Protein AF-A0A2V7DCJ0-F1 (afdb_monomer)

Mean predicted aligned error: 7.78 Å

Sequence (200 aa):
MQRAQAARAHGDPLGEFRVGPGPPPLELRARLRAYLNAAISEAPLQRFLEQNPLVLVRYLAGGHTRWVIPGLRLGSRFAPDFVIGEQHASRSRWTLVELESPSVRLFTRSGDATRALLHATSRIRGWRDWLHDHSRYAREHLNLAHVGGDAQGVILIGARGSAPRTQRQRQLETEHKVAIHTYDWLVDGAPETQTRPRGR

Secondary structure (DSSP, 8-state):
---SSS--SSS-TTGGGB--SSPPPHHHHHHHHHHHHTT--HHHHHHHHHH-GGGGGGGS---SEEEEEET--BTTTB--SEEEEEEETTEEEEEEEEE--TTS-SB-TTSPBPHHHHHHHHHHHHHHHHHHHTHHHHHHHS--TT--TT-EEEEE---BTBPS--HHHHHHHHHHTEEEE-HHHHHS-PPS--------

Radius of gyration: 17.04 Å; Cα contacts (8 Å, |Δi|>4): 307; chains: 1; bounding box: 45×38×52 Å

Solvent-accessible surface area (backbone atoms only — not comparable to full-atom values): 11808 Å² total; per-residue (Å²): 145,87,82,90,81,81,81,92,69,87,94,55,97,58,56,91,31,52,47,80,91,71,79,56,54,70,69,57,31,48,52,51,48,54,48,57,74,66,62,48,57,42,72,67,50,49,53,50,40,71,77,42,46,51,58,63,52,75,82,49,96,69,44,89,43,38,36,49,36,67,54,51,65,57,72,93,87,40,58,43,56,27,42,34,36,32,29,49,89,94,48,45,50,49,33,43,30,40,77,48,35,44,78,45,64,61,50,46,98,89,66,45,73,23,71,67,50,54,47,51,53,50,50,52,49,53,52,23,54,48,28,51,79,36,28,68,53,40,31,75,74,68,65,40,55,82,50,38,45,81,49,39,32,38,40,38,44,11,41,92,82,67,74,78,91,45,73,64,56,56,47,52,25,62,79,68,56,32,48,78,39,37,55,51,61,67,46,69,56,75,72,89,83,78,80,73,81,80,80,129

pLDDT: mean 83.39, std 18.35, range [28.42, 98.19]

Structure (mmCIF, N/CA/C/O backbone):
data_AF-A0A2V7DCJ0-F1
#
_entry.id   AF-A0A2V7DCJ0-F1
#
loop_
_atom_site.group_PDB
_atom_site.id
_atom_site.type_symbol
_atom_site.label_atom_id
_atom_site.label_alt_id
_atom_site.label_comp_id
_atom_site.label_asym_id
_atom_site.label_entity_id
_atom_site.label_seq_id
_atom_site.pdbx_PDB_ins_code
_atom_site.Cartn_x
_atom_site.Cartn_y
_atom_site.Cartn_z
_atom_site.occupancy
_atom_site.B_iso_or_equiv
_atom_site.auth_seq_id
_atom_site.auth_comp_id
_atom_site.auth_asym_id
_atom_site.auth_atom_id
_atom_site.pdbx_PDB_model_num
ATOM 1 N N . MET A 1 1 ? -14.592 -0.048 -22.187 1.00 41.12 1 MET A N 1
ATOM 2 C CA . MET A 1 1 ? -13.391 -0.688 -22.772 1.00 41.12 1 MET A CA 1
ATOM 3 C C . MET A 1 1 ? -12.875 0.106 -23.982 1.00 41.12 1 MET A C 1
ATOM 5 O O . MET A 1 1 ? -12.989 -0.372 -25.097 1.00 41.12 1 MET A O 1
ATOM 9 N N . GLN A 1 2 ? -12.318 1.312 -23.802 1.00 39.22 2 GLN A N 1
ATOM 10 C CA . GLN A 1 2 ? -11.770 2.107 -24.928 1.00 39.22 2 GLN A CA 1
ATOM 11 C C . GLN A 1 2 ? -10.580 3.004 -24.523 1.00 39.22 2 GLN A C 1
ATOM 13 O O . GLN A 1 2 ? -10.504 4.167 -24.896 1.00 39.22 2 GLN A O 1
ATOM 18 N N . ARG A 1 3 ? -9.625 2.485 -23.740 1.00 37.09 3 ARG A N 1
ATOM 19 C CA . ARG A 1 3 ? -8.349 3.191 -23.482 1.00 37.09 3 ARG A CA 1
ATOM 20 C C . ARG A 1 3 ? -7.116 2.279 -23.525 1.00 37.09 3 ARG A C 1
ATOM 22 O O . ARG A 1 3 ? -6.108 2.583 -22.915 1.00 37.09 3 ARG A O 1
ATOM 29 N N . ALA A 1 4 ? -7.186 1.159 -24.248 1.00 40.53 4 ALA A N 1
ATOM 30 C CA . ALA A 1 4 ? -6.116 0.152 -24.259 1.00 40.53 4 ALA A CA 1
ATOM 31 C C . ALA A 1 4 ? -5.164 0.223 -25.473 1.00 40.53 4 ALA A C 1
ATOM 33 O O . ALA A 1 4 ? -4.302 -0.638 -25.621 1.00 40.53 4 ALA A O 1
ATOM 34 N N . GLN A 1 5 ? -5.287 1.215 -26.358 1.00 38.59 5 GLN A N 1
ATOM 35 C CA . GLN A 1 5 ? -4.445 1.309 -27.558 1.00 38.59 5 GLN A CA 1
ATOM 36 C C . GLN A 1 5 ? -4.034 2.757 -27.837 1.00 38.59 5 GLN A C 1
ATOM 38 O O . GLN A 1 5 ? -4.566 3.385 -28.742 1.00 38.59 5 GLN A O 1
ATOM 43 N N . ALA A 1 6 ? -3.107 3.309 -27.048 1.00 35.19 6 ALA A N 1
ATOM 44 C CA . ALA A 1 6 ? -2.427 4.557 -27.433 1.00 35.19 6 ALA A CA 1
ATOM 45 C C . ALA A 1 6 ? -1.038 4.797 -26.802 1.00 35.19 6 ALA A C 1
ATOM 47 O O . ALA A 1 6 ? -0.408 5.790 -27.141 1.00 35.19 6 ALA A O 1
ATOM 48 N N . ALA A 1 7 ? -0.514 3.924 -25.930 1.00 38.50 7 ALA A N 1
ATOM 49 C CA . ALA A 1 7 ? 0.760 4.174 -25.231 1.00 38.50 7 ALA A CA 1
ATOM 50 C C . ALA A 1 7 ? 1.919 3.251 -25.659 1.00 38.50 7 ALA A C 1
ATOM 52 O O . ALA A 1 7 ? 2.889 3.076 -24.929 1.00 38.50 7 ALA A O 1
ATOM 53 N N . ARG A 1 8 ? 1.856 2.647 -26.854 1.00 43.12 8 ARG A N 1
ATOM 54 C CA . ARG A 1 8 ? 3.004 1.931 -27.439 1.00 43.12 8 ARG A CA 1
ATOM 55 C C . ARG A 1 8 ? 3.787 2.853 -28.371 1.00 43.12 8 ARG A C 1
ATOM 57 O O . ARG A 1 8 ? 3.846 2.624 -29.572 1.00 43.12 8 ARG A O 1
ATOM 64 N N . ALA A 1 9 ? 4.381 3.899 -27.804 1.00 39.72 9 ALA A N 1
ATOM 65 C CA . ALA A 1 9 ? 5.349 4.752 -28.486 1.00 39.72 9 ALA A CA 1
ATOM 66 C C . ALA A 1 9 ? 6.440 5.189 -27.489 1.00 39.72 9 ALA A C 1
ATOM 68 O O . ALA A 1 9 ? 6.208 6.049 -26.655 1.00 39.72 9 ALA A O 1
ATOM 69 N N . HIS A 1 10 ? 7.600 4.525 -27.571 1.00 44.72 10 HIS A N 1
ATOM 70 C CA . HIS A 1 10 ? 8.935 4.923 -27.083 1.00 44.72 10 HIS A CA 1
ATOM 71 C C . HIS A 1 10 ? 9.088 5.492 -25.646 1.00 44.72 10 HIS A C 1
ATOM 73 O O . HIS A 1 10 ? 8.756 6.637 -25.364 1.00 44.72 10 HIS A O 1
ATOM 79 N N . GLY A 1 11 ? 9.784 4.732 -24.783 1.00 62.50 11 GLY A N 1
ATOM 80 C CA . GLY A 1 11 ? 10.650 5.281 -23.723 1.00 62.50 11 GLY A CA 1
ATOM 81 C C . GLY A 1 11 ? 10.331 4.876 -22.280 1.00 62.50 11 GLY A C 1
ATOM 82 O O . GLY A 1 11 ? 11.262 4.633 -21.516 1.00 62.50 11 GLY A O 1
ATOM 83 N N . ASP A 1 12 ? 9.054 4.758 -21.903 1.00 76.75 12 ASP A N 1
ATOM 84 C CA . ASP A 1 12 ? 8.662 4.321 -20.554 1.00 76.75 12 ASP A CA 1
ATOM 85 C C . ASP A 1 12 ? 7.363 3.491 -20.560 1.00 76.75 12 ASP A C 1
ATOM 87 O O . ASP A 1 12 ? 6.276 4.057 -20.707 1.00 76.75 12 ASP A O 1
ATOM 91 N N . PRO A 1 13 ? 7.441 2.164 -20.358 1.00 83.06 13 PRO A N 1
ATOM 92 C CA . PRO A 1 13 ? 6.273 1.284 -20.354 1.00 83.06 13 PRO A CA 1
ATOM 93 C C . PRO A 1 13 ? 5.312 1.523 -19.179 1.00 83.06 13 PRO A C 1
ATOM 95 O O . PRO A 1 13 ? 4.190 1.029 -19.217 1.00 83.06 13 PRO A O 1
ATOM 98 N N . LEU A 1 14 ? 5.721 2.273 -18.150 1.00 90.94 14 LEU A N 1
ATOM 99 C CA . LEU A 1 14 ? 4.876 2.654 -17.015 1.00 90.94 14 LEU A CA 1
ATOM 100 C C . LEU A 1 14 ? 4.457 4.131 -17.070 1.00 90.94 14 LEU A C 1
ATOM 102 O O . LEU A 1 14 ? 3.958 4.672 -16.081 1.00 90.94 14 LEU A O 1
ATOM 106 N N . GLY A 1 15 ? 4.649 4.794 -18.216 1.00 89.81 15 GLY A N 1
ATOM 107 C CA . GLY A 1 15 ? 4.421 6.229 -18.384 1.00 89.81 15 GLY A CA 1
ATOM 108 C C . GLY A 1 15 ? 3.015 6.692 -17.989 1.00 89.81 15 GLY A C 1
ATOM 109 O O . GLY A 1 15 ? 2.874 7.750 -17.381 1.00 89.81 15 GLY A O 1
ATOM 110 N N . GLU A 1 16 ? 1.985 5.883 -18.255 1.00 92.06 16 GLU A N 1
ATOM 111 C CA . GLU A 1 16 ? 0.590 6.201 -17.902 1.00 92.06 16 GLU A CA 1
ATOM 112 C C . GLU A 1 16 ? 0.320 6.215 -16.388 1.00 92.06 16 GLU A C 1
ATOM 114 O O . GLU A 1 16 ? -0.611 6.876 -15.934 1.00 92.06 16 GLU A O 1
ATOM 119 N N . PHE A 1 17 ? 1.158 5.532 -15.602 1.00 94.12 17 PHE A N 1
ATOM 120 C CA . PHE A 1 17 ? 1.054 5.453 -14.142 1.00 94.12 17 PHE A CA 1
ATOM 121 C C . PHE A 1 17 ? 1.937 6.477 -13.430 1.00 94.12 17 PHE A C 1
ATOM 123 O O . PHE A 1 17 ? 2.013 6.474 -12.196 1.00 94.12 17 PHE A O 1
ATOM 130 N N . ARG A 1 18 ? 2.649 7.329 -14.182 1.00 92.62 18 ARG A N 1
ATOM 131 C CA . ARG A 1 18 ? 3.503 8.358 -13.593 1.00 92.62 18 ARG A CA 1
ATOM 132 C C . ARG A 1 18 ? 2.674 9.372 -12.827 1.00 92.62 18 ARG A C 1
ATOM 134 O O . ARG A 1 18 ? 1.652 9.865 -13.294 1.00 92.62 18 ARG A O 1
ATOM 141 N N . VAL A 1 19 ? 3.190 9.750 -11.667 1.00 90.62 19 VAL A N 1
ATOM 142 C CA . VAL A 1 19 ? 2.609 10.792 -10.822 1.00 90.62 19 VAL A CA 1
ATOM 143 C C . VAL A 1 19 ? 3.623 11.896 -10.571 1.00 90.62 19 VAL A C 1
ATOM 145 O O . VAL A 1 19 ? 4.828 11.650 -10.483 1.00 90.62 19 VAL A O 1
ATOM 148 N N . GLY A 1 20 ? 3.122 13.129 -10.491 1.00 83.62 20 GLY A N 1
ATOM 149 C CA . GLY A 1 20 ? 3.953 14.318 -10.349 1.00 83.62 20 GLY A CA 1
ATOM 150 C C . GLY A 1 20 ? 4.779 14.331 -9.056 1.00 83.62 20 GLY A C 1
ATOM 151 O O . GLY A 1 20 ? 4.414 13.694 -8.059 1.00 83.62 20 GLY A O 1
ATOM 152 N N . PRO A 1 21 ? 5.901 15.068 -9.044 1.00 74.06 21 PRO A N 1
ATOM 153 C CA . PRO A 1 21 ? 6.653 15.292 -7.826 1.00 74.06 21 PRO A CA 1
ATOM 154 C C . PRO A 1 21 ? 5.873 16.229 -6.896 1.00 74.06 21 PRO A C 1
ATOM 156 O O . PRO A 1 21 ? 5.320 17.236 -7.324 1.00 74.06 21 PRO A O 1
ATOM 159 N N . GLY A 1 22 ? 5.865 15.911 -5.606 1.00 77.06 22 GLY A N 1
ATOM 160 C CA . GLY A 1 22 ? 5.332 16.783 -4.559 1.00 77.06 22 GLY A CA 1
ATOM 161 C C . GLY A 1 22 ? 4.323 16.084 -3.652 1.00 77.06 22 GLY A C 1
ATOM 162 O O . GLY A 1 22 ? 3.885 14.969 -3.949 1.00 77.06 22 GLY A O 1
ATOM 163 N N . PRO A 1 23 ? 3.988 16.699 -2.509 1.00 79.38 23 PRO A N 1
ATOM 164 C CA . PRO A 1 23 ? 2.916 16.208 -1.661 1.00 79.38 23 PRO A CA 1
ATOM 165 C C . PRO A 1 23 ? 1.553 16.418 -2.347 1.00 79.38 23 PRO A C 1
ATOM 167 O O . PRO A 1 23 ? 1.408 17.329 -3.165 1.00 79.38 23 PRO A O 1
ATOM 170 N N . PRO A 1 24 ? 0.518 15.639 -1.986 1.00 83.62 24 PRO A N 1
ATOM 171 C CA . PRO A 1 24 ? -0.841 15.905 -2.448 1.00 83.62 24 PRO A CA 1
ATOM 172 C C . PRO A 1 24 ? -1.279 17.336 -2.065 1.00 83.62 24 PRO A C 1
ATOM 174 O O . PRO A 1 24 ? -0.910 17.801 -0.986 1.00 83.62 24 PRO A O 1
ATOM 177 N N . PRO A 1 25 ? -2.060 18.058 -2.886 1.00 87.38 25 PRO A N 1
ATOM 178 C CA . PRO A 1 25 ? -2.587 19.374 -2.521 1.00 87.38 25 PRO A CA 1
ATOM 179 C C . PRO A 1 25 ? -3.445 19.344 -1.248 1.00 87.38 25 PRO A C 1
ATOM 181 O O . PRO A 1 25 ? -4.065 18.325 -0.929 1.00 87.38 25 PRO A O 1
ATOM 184 N N . LEU A 1 26 ? -3.529 20.474 -0.534 1.00 87.62 26 LEU A N 1
ATOM 185 C CA . LEU A 1 26 ? -4.386 20.608 0.657 1.00 87.62 26 LEU A CA 1
ATOM 186 C C . LEU A 1 26 ? -5.850 20.275 0.347 1.00 87.62 26 LEU A C 1
ATOM 188 O O . LEU A 1 26 ? -6.481 19.540 1.101 1.00 87.62 26 LEU A O 1
ATOM 192 N N . GLU A 1 27 ? -6.360 20.741 -0.792 1.00 90.19 27 GLU A N 1
ATOM 193 C CA . GLU A 1 27 ? -7.727 20.460 -1.240 1.00 90.19 27 GLU A CA 1
ATOM 194 C C . GLU A 1 27 ? -7.973 18.965 -1.455 1.00 90.19 27 GLU A C 1
ATOM 196 O O . GLU A 1 27 ? -9.017 18.435 -1.078 1.00 90.19 27 GLU A O 1
ATOM 201 N N . LEU A 1 28 ? -6.987 18.251 -2.005 1.00 89.69 28 LEU A N 1
ATOM 202 C CA . LEU A 1 28 ? -7.088 16.8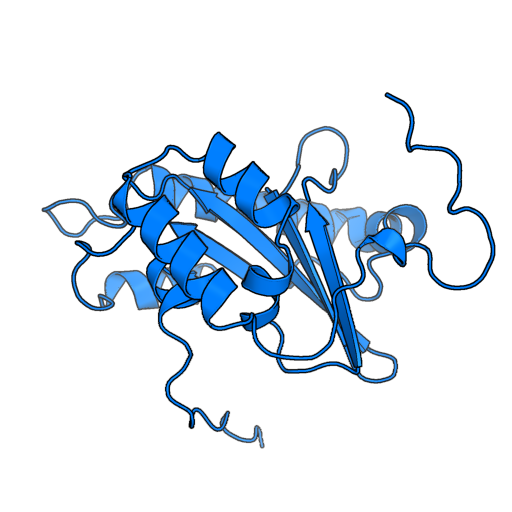10 -2.197 1.00 89.69 28 LEU A CA 1
ATOM 203 C C . LEU A 1 28 ? -7.125 16.070 -0.853 1.00 89.69 28 LEU A C 1
ATOM 205 O O . LEU A 1 28 ? -7.932 15.156 -0.670 1.00 89.69 28 LEU A O 1
ATOM 209 N N . ARG A 1 29 ? -6.310 16.501 0.117 1.00 88.69 29 ARG A N 1
ATOM 210 C CA . ARG A 1 29 ? -6.365 15.980 1.492 1.00 88.69 29 ARG A CA 1
ATOM 211 C C . ARG A 1 29 ? -7.715 16.258 2.152 1.00 88.69 29 ARG A C 1
ATOM 213 O O . ARG A 1 29 ? -8.260 15.368 2.799 1.00 88.69 29 ARG A O 1
ATOM 220 N N . ALA A 1 30 ? -8.279 17.451 1.958 1.00 89.75 30 ALA A N 1
ATOM 221 C CA . ALA A 1 30 ? -9.596 17.813 2.479 1.00 89.75 30 ALA A CA 1
ATOM 222 C C . ALA A 1 30 ? -10.718 16.965 1.854 1.00 89.75 30 ALA A C 1
ATOM 224 O O . ALA A 1 30 ? -11.601 16.488 2.566 1.00 89.75 30 ALA A O 1
ATOM 225 N N . ARG A 1 31 ? -10.653 16.689 0.544 1.00 90.62 31 ARG A N 1
ATOM 226 C CA . ARG A 1 31 ? -11.588 15.776 -0.134 1.00 90.62 31 ARG A CA 1
ATOM 227 C C . ARG A 1 31 ? -11.493 14.355 0.414 1.00 90.62 31 ARG A C 1
ATOM 229 O O . ARG A 1 31 ? -12.527 13.761 0.703 1.00 90.62 31 ARG A O 1
ATOM 236 N N . LEU A 1 32 ? -10.280 13.834 0.622 1.00 89.62 32 LEU A N 1
ATOM 237 C CA . LEU A 1 32 ? -10.085 12.526 1.255 1.00 89.62 32 LEU A CA 1
ATOM 238 C C . LEU A 1 32 ? -10.638 12.511 2.688 1.00 89.62 32 LEU A C 1
ATOM 240 O O . LEU A 1 32 ? -11.342 11.577 3.056 1.00 89.62 32 LEU A O 1
ATOM 244 N N . ARG A 1 33 ? -10.391 13.562 3.482 1.00 90.06 33 ARG A N 1
ATOM 245 C CA . ARG A 1 33 ? -10.956 13.714 4.834 1.00 90.06 33 ARG A CA 1
ATOM 246 C C . ARG A 1 33 ? -12.479 13.618 4.823 1.00 90.06 33 ARG A C 1
ATOM 248 O O . ARG A 1 33 ? -13.040 12.858 5.606 1.00 90.06 33 ARG A O 1
ATOM 255 N N . ALA A 1 34 ? -13.133 14.367 3.936 1.00 88.06 34 ALA A N 1
ATOM 256 C CA . ALA A 1 34 ? -14.584 14.342 3.790 1.00 88.06 34 ALA A CA 1
ATOM 257 C C . ALA A 1 34 ? -15.086 12.946 3.385 1.00 88.06 34 ALA A C 1
ATOM 259 O O . ALA A 1 34 ? -16.066 12.458 3.943 1.00 88.06 34 ALA A O 1
ATOM 260 N N . 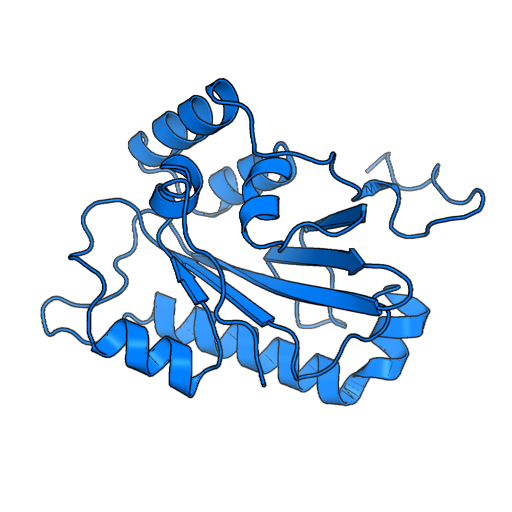TYR A 1 35 ? -14.365 12.277 2.481 1.00 86.00 35 TYR A N 1
ATOM 261 C CA . TYR A 1 35 ? -14.672 10.917 2.041 1.00 86.00 35 TYR A CA 1
ATOM 262 C C . TYR A 1 35 ? -14.628 9.899 3.189 1.00 86.00 35 TYR A C 1
ATOM 264 O O . TYR A 1 35 ? -15.530 9.078 3.336 1.00 86.00 35 TYR A O 1
ATOM 272 N N . LEU A 1 36 ? -13.598 9.982 4.035 1.00 86.19 36 LEU A N 1
ATOM 273 C CA . LEU A 1 36 ? -13.436 9.112 5.203 1.00 86.19 36 LEU A CA 1
ATOM 274 C C . LEU A 1 36 ? -14.501 9.382 6.273 1.00 86.19 36 LEU A C 1
ATOM 276 O O . LEU A 1 36 ? -15.020 8.441 6.866 1.00 86.19 36 LEU A O 1
ATOM 280 N N . ASN A 1 37 ? -14.863 10.650 6.493 1.00 83.62 37 ASN A N 1
ATOM 281 C CA . ASN A 1 37 ? -15.905 11.032 7.451 1.00 83.62 37 ASN A CA 1
ATOM 282 C C . ASN A 1 37 ? -17.299 10.541 7.034 1.00 83.62 37 ASN A C 1
ATOM 284 O O . ASN A 1 37 ? -18.135 10.282 7.894 1.00 83.62 37 ASN A O 1
ATOM 288 N N . ALA A 1 38 ? -17.537 10.366 5.733 1.00 82.31 38 ALA A N 1
ATOM 289 C CA . ALA A 1 38 ? -18.753 9.746 5.217 1.00 82.31 38 ALA A CA 1
ATOM 290 C C . ALA A 1 38 ? -18.791 8.210 5.406 1.00 82.31 38 ALA A C 1
ATOM 292 O O . ALA A 1 38 ? -19.723 7.568 4.928 1.00 82.31 38 ALA A O 1
ATOM 293 N N . ALA A 1 39 ? -17.800 7.622 6.096 1.00 64.75 39 ALA A N 1
ATOM 294 C CA . ALA A 1 39 ? -17.715 6.202 6.458 1.00 64.75 39 ALA A CA 1
ATOM 295 C C . ALA A 1 39 ? -17.935 5.240 5.274 1.00 64.75 39 ALA A C 1
ATOM 297 O O . ALA A 1 39 ? -18.620 4.223 5.387 1.00 64.75 39 ALA A O 1
ATOM 298 N N . ILE A 1 40 ? -17.360 5.582 4.123 1.00 69.12 40 ILE A N 1
ATOM 299 C CA . ILE A 1 40 ? -17.563 4.852 2.872 1.00 69.12 40 ILE A CA 1
ATOM 300 C C . ILE A 1 40 ? -16.795 3.515 2.891 1.00 69.12 40 ILE A C 1
ATOM 302 O O . ILE A 1 40 ? -15.768 3.386 3.547 1.00 69.12 40 ILE A O 1
ATOM 306 N N . SER A 1 41 ? -17.287 2.495 2.184 1.00 80.06 41 SER A N 1
ATOM 307 C CA . SER A 1 41 ? -16.626 1.188 2.071 1.00 80.06 41 SER A CA 1
ATOM 308 C C . SER A 1 41 ? -15.328 1.229 1.239 1.00 80.06 41 SER A C 1
ATOM 310 O O . SER A 1 41 ? -14.924 2.262 0.708 1.00 80.06 41 SER A O 1
ATOM 312 N N . GLU A 1 42 ? -14.657 0.082 1.130 1.00 82.50 42 GLU A N 1
ATOM 313 C CA . GLU A 1 42 ? -13.374 -0.073 0.433 1.00 82.50 42 GLU A CA 1
ATOM 314 C C . GLU A 1 42 ? -13.453 0.239 -1.069 1.00 82.50 42 GLU A C 1
ATOM 316 O O . GLU A 1 42 ? -12.689 1.061 -1.564 1.00 82.50 42 GLU A O 1
ATOM 321 N N . ALA A 1 43 ? -14.416 -0.333 -1.800 1.00 87.44 43 ALA A N 1
ATOM 322 C CA . ALA A 1 43 ? -14.468 -0.185 -3.258 1.00 87.44 43 ALA A CA 1
ATOM 323 C C . ALA A 1 43 ? -14.612 1.277 -3.740 1.00 87.44 43 ALA A C 1
ATOM 325 O O . ALA A 1 43 ? -13.939 1.672 -4.694 1.00 87.44 43 ALA A O 1
ATOM 326 N N . PRO A 1 44 ? -15.457 2.128 -3.132 1.00 88.69 44 PRO A N 1
ATOM 327 C CA . PRO A 1 44 ? -15.480 3.538 -3.501 1.00 88.69 44 PRO A CA 1
ATOM 328 C C . PRO A 1 44 ? -14.186 4.289 -3.122 1.00 88.69 44 PRO A C 1
ATOM 330 O O . PRO A 1 44 ? -13.750 5.161 -3.875 1.00 88.69 44 PRO A O 1
ATOM 333 N N . LEU A 1 45 ? -13.530 3.920 -2.015 1.00 89.12 45 LEU A N 1
ATOM 334 C CA . LEU A 1 45 ? -12.239 4.491 -1.618 1.00 89.12 45 LEU A CA 1
ATOM 335 C C . LEU A 1 45 ? -11.114 4.104 -2.586 1.00 89.12 45 LEU A C 1
ATOM 337 O O . LEU A 1 45 ? -10.316 4.960 -2.962 1.00 89.12 45 LEU A O 1
ATOM 341 N N . GLN A 1 46 ? -11.098 2.859 -3.059 1.00 91.88 46 GLN A N 1
ATOM 342 C CA . GLN A 1 46 ? -10.184 2.414 -4.107 1.00 91.88 46 GLN A CA 1
ATOM 343 C C . GLN A 1 46 ? -10.339 3.271 -5.368 1.00 91.88 46 GLN A C 1
ATOM 345 O O . GLN A 1 46 ? -9.357 3.837 -5.842 1.00 91.88 46 GLN A O 1
ATOM 350 N N . ARG A 1 47 ? -11.575 3.489 -5.842 1.00 93.00 47 ARG A N 1
ATOM 351 C CA . ARG A 1 47 ? -11.843 4.377 -6.991 1.00 93.00 47 ARG A CA 1
ATOM 352 C C . ARG A 1 47 ? -11.370 5.809 -6.751 1.00 93.00 47 ARG A C 1
ATOM 354 O O . ARG A 1 47 ? -10.845 6.442 -7.665 1.00 93.00 47 ARG A O 1
ATOM 361 N N . PHE A 1 48 ? -11.543 6.334 -5.536 1.00 92.62 48 PHE A N 1
ATOM 362 C CA . PHE A 1 48 ? -11.028 7.659 -5.188 1.00 92.62 48 PHE A CA 1
ATOM 363 C C . PHE A 1 48 ? -9.500 7.712 -5.323 1.00 92.62 48 PHE A C 1
ATOM 365 O O . PHE A 1 48 ? -8.974 8.672 -5.885 1.00 92.62 48 PHE A O 1
ATOM 372 N N . LEU A 1 49 ? -8.787 6.691 -4.841 1.00 92.88 49 LEU A N 1
ATOM 373 C CA . LEU A 1 49 ? -7.325 6.625 -4.906 1.00 92.88 49 LEU A CA 1
ATOM 374 C C . LEU A 1 49 ? -6.810 6.391 -6.333 1.00 92.88 49 LEU A C 1
ATOM 376 O O . LEU A 1 49 ? -5.819 7.006 -6.713 1.00 92.88 49 LEU A O 1
ATOM 380 N N . GLU A 1 50 ? -7.511 5.605 -7.151 1.00 94.44 50 GLU A N 1
ATOM 381 C CA . GLU A 1 50 ? -7.225 5.448 -8.587 1.00 94.44 50 GLU A CA 1
ATOM 382 C C . GLU A 1 50 ? -7.332 6.775 -9.348 1.00 94.44 50 GLU A C 1
ATOM 384 O O . GLU A 1 50 ? -6.507 7.077 -10.206 1.00 94.44 50 GLU A O 1
ATOM 389 N N . GLN A 1 51 ? -8.333 7.594 -9.013 1.00 93.75 51 GLN A N 1
ATOM 390 C CA . GLN A 1 51 ? -8.539 8.912 -9.622 1.00 93.75 51 GLN A CA 1
ATOM 391 C C . GLN A 1 51 ? -7.602 9.986 -9.061 1.00 93.75 51 GLN A C 1
ATOM 393 O O . GLN A 1 51 ? -7.398 11.020 -9.695 1.00 93.75 51 GLN A O 1
ATOM 398 N N . ASN A 1 52 ? -7.054 9.770 -7.864 1.00 92.38 52 ASN A N 1
ATOM 399 C CA . ASN A 1 52 ? -6.199 10.727 -7.169 1.00 92.38 52 ASN A CA 1
ATOM 400 C C . ASN A 1 52 ? -4.922 10.040 -6.637 1.00 92.38 52 ASN A C 1
ATOM 402 O O . ASN A 1 52 ? -4.646 10.082 -5.432 1.00 92.38 52 ASN A O 1
ATOM 406 N N . PRO A 1 53 ? -4.103 9.436 -7.518 1.00 92.50 53 PRO A N 1
ATOM 407 C CA . PRO A 1 53 ? -2.993 8.566 -7.120 1.00 92.50 53 PRO A CA 1
ATOM 408 C C . PRO A 1 53 ? -1.890 9.304 -6.349 1.00 92.50 53 PRO A C 1
ATOM 410 O O . PRO A 1 53 ? -1.150 8.702 -5.570 1.00 92.50 53 PRO A O 1
ATOM 413 N N . LEU A 1 54 ? -1.823 10.633 -6.488 1.00 89.25 54 LEU A N 1
ATOM 414 C CA . LEU A 1 54 ? -0.895 11.496 -5.758 1.00 89.25 54 LEU A CA 1
ATOM 415 C C . LEU A 1 54 ? -1.037 11.381 -4.227 1.00 89.25 54 LEU A C 1
ATOM 417 O O . LEU A 1 54 ? -0.113 11.720 -3.500 1.00 89.25 54 LEU A O 1
ATOM 421 N N . VAL A 1 55 ? -2.159 10.875 -3.708 1.00 89.00 55 VAL A N 1
ATOM 422 C CA . VAL A 1 55 ? -2.315 10.603 -2.270 1.00 89.00 55 VAL A CA 1
ATOM 423 C C . VAL A 1 55 ? -1.324 9.536 -1.780 1.00 89.00 55 VAL A C 1
ATOM 425 O O . VAL A 1 55 ? -0.793 9.651 -0.675 1.00 89.00 55 VAL A O 1
ATOM 428 N N . LEU A 1 56 ? -1.043 8.513 -2.595 1.00 89.81 56 LEU A N 1
ATOM 429 C CA . LEU A 1 56 ? -0.241 7.350 -2.194 1.00 89.81 56 LEU A CA 1
ATOM 430 C C . LEU A 1 56 ? 1.273 7.587 -2.281 1.00 89.81 56 LEU A C 1
ATOM 432 O O . LEU A 1 56 ? 2.049 6.855 -1.667 1.00 89.81 56 LEU A O 1
ATOM 436 N N . VAL A 1 57 ? 1.716 8.645 -2.969 1.00 82.06 57 VAL A N 1
ATOM 437 C CA . VAL A 1 57 ? 3.151 8.953 -3.155 1.00 82.06 57 VAL A CA 1
ATOM 438 C C . VAL A 1 57 ? 3.875 9.275 -1.857 1.00 82.06 57 VAL A C 1
ATOM 440 O O . VAL A 1 57 ? 5.098 9.301 -1.823 1.00 82.06 57 VAL A O 1
ATOM 443 N N . ARG A 1 58 ? 3.134 9.516 -0.777 1.00 77.31 58 ARG A N 1
ATOM 444 C CA . ARG A 1 58 ? 3.686 9.807 0.542 1.00 77.31 58 ARG A CA 1
ATOM 445 C C . ARG A 1 58 ? 4.550 8.674 1.109 1.00 77.31 58 ARG A C 1
ATOM 447 O O . ARG A 1 58 ? 5.403 8.921 1.954 1.00 77.31 58 ARG A O 1
ATOM 454 N N . TYR A 1 59 ? 4.347 7.446 0.644 1.00 73.88 59 TYR A N 1
ATOM 455 C CA . TYR A 1 59 ? 5.192 6.305 0.994 1.00 73.88 59 TYR A CA 1
ATOM 456 C C . TYR A 1 59 ? 6.531 6.276 0.244 1.00 73.88 59 TYR A C 1
ATOM 458 O O . TYR A 1 59 ? 7.394 5.460 0.561 1.00 73.88 59 TYR A O 1
ATOM 466 N N . LEU A 1 60 ? 6.716 7.158 -0.737 1.00 76.75 60 LEU A N 1
ATOM 467 C CA . LEU A 1 60 ? 7.913 7.232 -1.564 1.00 76.75 60 LEU A CA 1
ATOM 468 C C . LEU A 1 60 ? 8.884 8.256 -0.959 1.00 76.75 60 LEU A C 1
ATOM 470 O O . LEU A 1 60 ? 8.488 9.351 -0.557 1.00 76.75 60 LEU A O 1
ATOM 474 N N . ALA A 1 61 ? 10.164 7.896 -0.864 1.00 67.00 61 ALA A N 1
ATOM 475 C CA . ALA A 1 61 ? 11.195 8.693 -0.202 1.00 67.00 61 ALA A CA 1
ATOM 476 C C . ALA A 1 61 ? 11.658 9.914 -1.012 1.00 67.00 61 ALA A C 1
ATOM 478 O O . ALA A 1 61 ? 12.429 10.722 -0.496 1.00 67.00 61 ALA A O 1
ATOM 479 N N . GLY A 1 62 ? 11.205 10.056 -2.258 1.00 61.94 62 GLY A N 1
ATOM 480 C CA . GLY A 1 62 ? 11.418 11.262 -3.048 1.00 61.94 62 GLY A CA 1
ATOM 481 C C . GLY A 1 62 ? 12.184 11.052 -4.350 1.00 61.94 62 GLY A C 1
ATOM 482 O O . GLY A 1 62 ? 12.775 12.012 -4.836 1.00 61.94 62 GLY A O 1
ATOM 483 N N . GLY A 1 63 ? 12.157 9.850 -4.941 1.00 63.12 63 GLY A N 1
ATOM 484 C CA . GLY A 1 63 ? 12.769 9.589 -6.253 1.00 63.12 63 GLY A CA 1
ATOM 485 C C . GLY A 1 63 ? 12.315 10.549 -7.368 1.00 63.12 63 GLY A C 1
ATOM 486 O O . GLY A 1 63 ? 11.252 11.178 -7.268 1.00 63.12 63 GLY A O 1
ATOM 487 N N . HIS A 1 64 ? 13.134 10.644 -8.426 1.00 73.44 64 HIS A N 1
ATOM 488 C CA . HIS A 1 64 ? 12.907 11.499 -9.603 1.00 73.44 64 HIS A CA 1
ATOM 489 C C . HIS A 1 64 ? 11.673 11.075 -10.403 1.00 73.44 64 HIS A C 1
ATOM 491 O O . HIS A 1 64 ? 10.980 11.920 -10.965 1.00 73.44 64 HIS A O 1
ATOM 497 N N . THR A 1 65 ? 11.392 9.772 -10.416 1.00 86.06 65 THR A N 1
ATOM 498 C CA . THR A 1 65 ? 10.221 9.189 -11.072 1.00 86.06 65 THR A CA 1
ATOM 499 C C . THR A 1 65 ? 9.420 8.402 -10.051 1.00 86.06 65 THR A C 1
ATOM 501 O O . THR A 1 65 ? 9.997 7.734 -9.190 1.00 86.06 65 THR A O 1
ATOM 504 N N . ARG A 1 66 ? 8.092 8.499 -10.134 1.00 91.12 66 ARG A N 1
ATOM 505 C CA . ARG A 1 66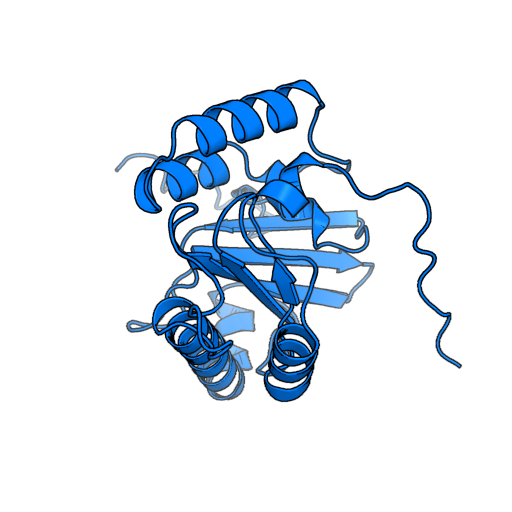 ? 7.151 7.842 -9.226 1.00 91.12 66 ARG A CA 1
ATOM 506 C C . ARG A 1 66 ? 6.010 7.244 -10.024 1.00 91.12 66 ARG A C 1
ATOM 508 O O . ARG A 1 66 ? 5.540 7.875 -10.969 1.00 91.12 66 ARG A O 1
ATOM 515 N N . TRP A 1 67 ? 5.550 6.077 -9.598 1.00 94.06 67 TRP A N 1
ATOM 516 C CA . TRP A 1 67 ? 4.430 5.375 -10.210 1.00 94.06 67 TRP A CA 1
ATOM 517 C C . TRP A 1 67 ? 3.420 4.946 -9.160 1.00 94.06 67 TRP A C 1
ATOM 519 O O . TRP A 1 67 ? 3.794 4.585 -8.041 1.00 94.06 67 TRP A O 1
ATOM 529 N N . VAL A 1 68 ? 2.149 4.958 -9.546 1.00 95.50 68 VAL A N 1
ATOM 530 C CA . VAL A 1 68 ? 1.044 4.383 -8.779 1.00 95.50 68 VAL A CA 1
ATOM 531 C C . VAL A 1 68 ? 0.211 3.548 -9.739 1.00 95.50 68 VAL A C 1
ATOM 533 O O . VAL A 1 68 ? -0.463 4.085 -10.613 1.00 95.50 68 VAL A O 1
ATOM 536 N N . ILE A 1 69 ? 0.304 2.230 -9.597 1.00 96.88 69 ILE A N 1
ATOM 537 C CA . ILE A 1 69 ? -0.250 1.255 -10.535 1.00 96.88 69 ILE A CA 1
ATOM 538 C C . ILE A 1 69 ? -1.402 0.524 -9.838 1.00 96.88 69 ILE A C 1
ATOM 540 O O . ILE A 1 69 ? -1.136 -0.304 -8.962 1.00 96.88 69 ILE A O 1
ATOM 544 N N . PRO A 1 70 ? -2.666 0.814 -10.175 1.00 96.88 70 PRO A N 1
ATOM 545 C CA . PRO A 1 70 ? -3.801 0.131 -9.570 1.00 96.88 70 PRO A CA 1
ATOM 546 C C . PRO A 1 70 ? -3.977 -1.282 -10.131 1.00 96.88 70 PRO A C 1
ATOM 548 O O . PRO A 1 70 ? -3.848 -1.499 -11.337 1.00 96.88 70 PRO A O 1
ATOM 551 N N . GLY A 1 71 ? -4.296 -2.243 -9.262 1.00 94.69 71 GLY A N 1
ATOM 552 C CA . GLY A 1 71 ? -4.756 -3.578 -9.657 1.00 94.69 71 GLY A CA 1
ATOM 553 C C . GLY A 1 71 ? -3.782 -4.376 -10.532 1.00 94.69 71 GLY A C 1
ATOM 554 O O . GLY A 1 71 ? -4.223 -5.179 -11.361 1.00 94.69 71 GLY A O 1
ATOM 555 N N . LEU A 1 72 ? -2.467 -4.153 -10.399 1.00 95.88 72 LEU A N 1
ATOM 556 C CA . LEU A 1 72 ? -1.466 -4.854 -11.206 1.00 95.88 72 LEU A CA 1
ATOM 557 C C . LEU A 1 72 ? -1.556 -6.367 -10.964 1.00 95.88 72 LEU A C 1
ATOM 559 O O . LEU A 1 72 ? -1.335 -6.846 -9.854 1.00 95.88 72 LEU A O 1
ATOM 563 N N . ARG A 1 73 ? -1.838 -7.143 -12.012 1.00 96.12 73 ARG A N 1
ATOM 564 C CA . ARG A 1 73 ? -1.978 -8.597 -11.882 1.00 96.12 73 ARG A CA 1
ATOM 565 C C . ARG A 1 73 ? -0.617 -9.277 -11.746 1.00 96.12 73 ARG A C 1
ATOM 567 O O . ARG A 1 73 ? 0.201 -9.259 -12.664 1.00 96.12 73 ARG A O 1
ATOM 574 N N . LEU A 1 74 ? -0.415 -9.931 -10.610 1.00 94.25 74 LEU A N 1
ATOM 575 C CA . LEU A 1 74 ? 0.709 -10.815 -10.332 1.00 94.25 74 LEU A CA 1
ATOM 576 C C . LEU A 1 74 ? 0.281 -12.249 -10.684 1.00 94.25 74 LEU A C 1
ATOM 578 O O . LEU A 1 74 ? -0.296 -12.992 -9.883 1.00 94.25 74 LEU A O 1
ATOM 582 N N . GLY A 1 75 ? 0.483 -12.605 -11.952 1.00 90.19 75 GLY A N 1
ATOM 583 C CA . GLY A 1 75 ? -0.046 -13.842 -12.522 1.00 90.19 75 GLY A CA 1
ATOM 584 C C . GLY A 1 75 ? -1.578 -13.840 -12.581 1.00 90.19 75 GLY A C 1
ATOM 585 O O . GLY A 1 75 ? -2.219 -12.801 -12.735 1.00 90.19 75 GLY A O 1
ATOM 586 N N . SER A 1 76 ? -2.195 -15.018 -12.483 1.00 88.19 76 SER A N 1
ATOM 587 C CA . SER A 1 76 ? -3.656 -15.156 -12.569 1.00 88.19 76 SER A CA 1
ATOM 588 C C . SER A 1 76 ? -4.379 -14.934 -11.237 1.00 88.19 76 SER A C 1
ATOM 590 O O . SER A 1 76 ? -5.545 -14.534 -11.249 1.00 88.19 76 SER A O 1
ATOM 592 N N . ARG A 1 77 ? -3.697 -15.187 -10.111 1.00 87.44 77 ARG A N 1
ATOM 593 C CA . ARG A 1 77 ? -4.294 -15.321 -8.772 1.00 87.44 77 ARG A CA 1
ATOM 594 C C . ARG A 1 77 ? -4.215 -14.059 -7.917 1.00 87.44 77 ARG A C 1
ATOM 596 O O . ARG A 1 77 ? -5.047 -13.888 -7.032 1.00 87.44 77 ARG A O 1
ATOM 603 N N . PHE A 1 78 ? -3.214 -13.215 -8.134 1.00 94.69 78 PHE A N 1
ATOM 604 C CA . PHE A 1 78 ? -2.903 -12.124 -7.220 1.00 94.69 78 PHE A CA 1
ATOM 605 C C . PHE A 1 78 ? -3.048 -10.770 -7.912 1.00 94.69 78 PHE A C 1
ATOM 607 O O . PHE A 1 78 ? -2.662 -10.605 -9.068 1.00 94.69 78 PHE A O 1
ATOM 614 N N . ALA A 1 79 ? -3.597 -9.802 -7.189 1.00 96.06 79 ALA A N 1
ATOM 615 C CA . ALA A 1 79 ? -3.681 -8.413 -7.608 1.00 96.06 79 ALA A CA 1
ATOM 616 C C . ALA A 1 79 ? -3.620 -7.543 -6.346 1.00 96.06 79 ALA A C 1
ATOM 618 O O . ALA A 1 79 ? -4.609 -7.496 -5.616 1.00 96.06 79 ALA A O 1
ATOM 619 N N . PRO A 1 80 ? -2.467 -6.923 -6.040 1.00 97.25 80 PRO A N 1
ATOM 620 C CA . PRO A 1 80 ? -2.420 -5.838 -5.074 1.00 97.25 80 PRO A CA 1
ATOM 621 C C . PRO A 1 80 ? -3.366 -4.719 -5.488 1.00 97.25 80 PRO A C 1
ATOM 623 O O . PRO A 1 80 ? -3.476 -4.436 -6.685 1.00 97.25 80 PRO A O 1
ATOM 626 N N . ASP A 1 81 ? -3.993 -4.048 -4.521 1.00 97.44 81 ASP A N 1
ATOM 627 C CA . ASP A 1 81 ? -4.836 -2.891 -4.834 1.00 97.44 81 ASP A CA 1
ATOM 628 C C . ASP A 1 81 ? -4.019 -1.821 -5.540 1.00 97.44 81 ASP A C 1
ATOM 630 O O . ASP A 1 81 ? -4.453 -1.272 -6.553 1.00 97.44 81 ASP A O 1
ATOM 634 N N . PHE A 1 82 ? -2.796 -1.589 -5.051 1.00 97.94 82 PHE A N 1
ATOM 635 C CA . PHE A 1 82 ? -1.812 -0.783 -5.755 1.00 97.94 82 PHE A CA 1
ATOM 636 C C . PHE A 1 82 ? -0.409 -1.376 -5.653 1.00 97.94 82 PHE A C 1
ATOM 638 O O . PHE A 1 82 ? 0.004 -1.934 -4.637 1.00 97.94 82 PHE A O 1
ATOM 645 N N . VAL A 1 83 ? 0.370 -1.155 -6.705 1.00 97.12 83 VAL A N 1
ATOM 646 C CA . VAL A 1 83 ? 1.828 -1.206 -6.666 1.00 97.12 83 VAL A CA 1
ATOM 647 C C . VAL A 1 83 ? 2.323 0.216 -6.858 1.00 97.12 83 VAL A C 1
ATOM 649 O O . VAL A 1 83 ? 2.054 0.844 -7.881 1.00 97.12 83 VAL A O 1
ATOM 652 N N . ILE A 1 84 ? 3.032 0.742 -5.868 1.00 95.38 84 ILE A N 1
ATOM 653 C CA . ILE A 1 84 ? 3.658 2.059 -5.965 1.00 95.38 84 ILE A CA 1
ATOM 654 C C . ILE A 1 84 ? 5.163 1.890 -6.088 1.00 95.38 84 ILE A C 1
ATOM 656 O O . ILE A 1 84 ? 5.748 0.962 -5.526 1.00 95.38 84 ILE A O 1
ATOM 660 N N . GLY A 1 85 ? 5.799 2.781 -6.832 1.00 93.31 85 GLY A N 1
ATOM 661 C CA . GLY A 1 85 ? 7.230 2.701 -7.056 1.00 93.31 85 GLY A CA 1
ATOM 662 C C . GLY A 1 85 ? 7.880 4.057 -7.136 1.00 93.31 85 GLY A C 1
ATOM 663 O O . GLY A 1 85 ? 7.258 5.043 -7.526 1.00 93.31 85 GLY A O 1
ATOM 664 N N . GLU A 1 86 ? 9.159 4.088 -6.801 1.00 91.19 86 GLU A N 1
ATOM 665 C CA . GLU A 1 86 ? 10.024 5.223 -7.071 1.00 91.19 86 GLU A CA 1
ATOM 666 C C . GLU A 1 86 ? 11.319 4.760 -7.720 1.00 91.19 86 GLU A C 1
ATOM 668 O O . GLU A 1 86 ? 11.821 3.671 -7.438 1.00 91.19 86 GLU A O 1
ATOM 673 N N . GLN A 1 87 ? 11.880 5.613 -8.568 1.00 89.06 87 GLN A N 1
ATOM 674 C CA . GLN A 1 87 ? 13.202 5.414 -9.136 1.00 89.06 87 GLN A CA 1
ATOM 675 C C . GLN A 1 87 ? 14.126 6.551 -8.723 1.00 89.06 87 GLN A C 1
ATOM 677 O O . GLN A 1 87 ? 13.816 7.736 -8.880 1.00 89.06 87 GLN A O 1
ATOM 682 N N . HIS A 1 88 ? 15.289 6.166 -8.205 1.00 84.44 88 HIS A N 1
ATOM 68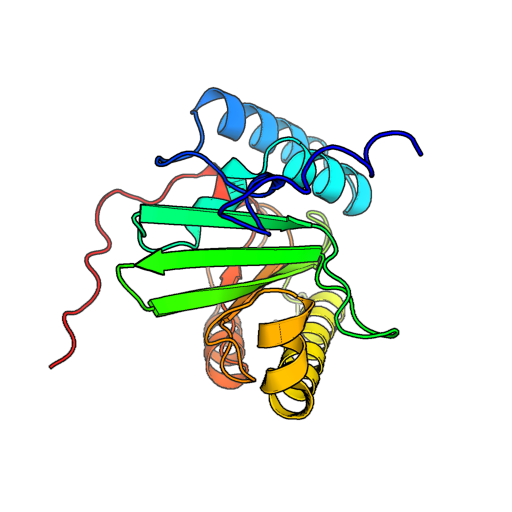3 C CA . HIS A 1 88 ? 16.390 7.063 -7.905 1.00 84.44 88 HIS A CA 1
ATOM 684 C C . HIS A 1 88 ? 17.641 6.561 -8.628 1.00 84.44 88 HIS A C 1
ATOM 686 O O . HIS A 1 88 ? 18.136 5.464 -8.350 1.00 84.44 88 HIS A O 1
ATOM 692 N N . ALA A 1 89 ? 18.146 7.367 -9.565 1.00 83.94 89 ALA A N 1
ATOM 693 C CA . ALA A 1 89 ? 19.163 6.953 -10.529 1.00 83.94 89 ALA A CA 1
ATOM 694 C C . ALA A 1 89 ? 18.765 5.631 -11.228 1.00 83.94 89 ALA A C 1
ATOM 696 O O . ALA A 1 89 ? 17.665 5.516 -11.767 1.00 83.94 89 ALA A O 1
ATOM 697 N N . SER A 1 90 ? 19.631 4.617 -11.209 1.00 82.50 90 SER A N 1
ATOM 698 C CA . SER A 1 90 ? 19.378 3.319 -11.842 1.00 82.50 90 SER A CA 1
ATOM 699 C C . SER A 1 90 ? 18.602 2.327 -10.972 1.00 82.50 90 SER A C 1
ATOM 701 O O . SER A 1 90 ? 18.327 1.229 -11.441 1.00 82.50 90 SER A O 1
ATOM 703 N N . ARG A 1 91 ? 18.238 2.663 -9.726 1.00 86.12 91 ARG A N 1
ATOM 704 C CA . ARG A 1 91 ? 17.548 1.735 -8.815 1.00 86.12 91 ARG A CA 1
ATOM 705 C C . ARG A 1 91 ? 16.086 2.117 -8.639 1.00 86.12 91 ARG A C 1
ATOM 707 O O . ARG A 1 91 ? 15.775 3.243 -8.250 1.00 86.12 91 ARG A O 1
ATOM 714 N N . SER A 1 92 ? 15.214 1.139 -8.854 1.00 91.25 92 SER A N 1
ATOM 715 C CA . SER A 1 92 ? 13.788 1.247 -8.549 1.00 91.25 92 SER A CA 1
ATOM 716 C C . SER A 1 92 ? 13.480 0.539 -7.236 1.00 91.25 92 SER A C 1
ATOM 718 O O . SER A 1 92 ? 14.095 -0.476 -6.908 1.00 91.25 92 SER A O 1
ATOM 720 N N . ARG A 1 93 ? 12.538 1.089 -6.477 1.00 92.38 93 ARG A N 1
ATOM 721 C CA . ARG A 1 93 ? 11.978 0.491 -5.265 1.00 92.38 93 ARG A CA 1
ATOM 722 C C . ARG A 1 93 ? 10.478 0.379 -5.435 1.00 92.38 93 ARG A C 1
ATOM 724 O O . ARG A 1 93 ? 9.852 1.328 -5.899 1.00 92.38 93 ARG A O 1
ATOM 731 N N . TRP A 1 94 ? 9.934 -0.761 -5.033 1.00 95.00 94 TRP A N 1
ATOM 732 C CA . TRP A 1 94 ? 8.519 -1.078 -5.165 1.00 95.00 94 TRP A CA 1
ATOM 733 C C . TRP A 1 94 ? 7.911 -1.386 -3.805 1.00 95.00 94 TRP A C 1
ATOM 735 O O . TRP A 1 94 ? 8.518 -2.070 -2.973 1.00 95.00 94 TRP A O 1
ATOM 745 N N . THR A 1 95 ? 6.689 -0.905 -3.623 1.00 95.81 95 THR A N 1
ATOM 746 C CA . THR A 1 95 ? 5.873 -1.126 -2.439 1.00 95.81 95 THR A CA 1
ATOM 747 C C . THR A 1 95 ? 4.516 -1.658 -2.876 1.00 95.81 95 THR A C 1
ATOM 749 O O . THR A 1 95 ? 3.845 -1.072 -3.726 1.00 95.81 95 THR A O 1
ATOM 752 N N . LEU A 1 96 ? 4.119 -2.777 -2.283 1.00 97.75 96 LEU A N 1
ATOM 753 C CA . LEU A 1 96 ? 2.815 -3.397 -2.455 1.00 97.75 96 LEU A CA 1
ATOM 754 C C . LEU A 1 96 ? 1.855 -2.784 -1.441 1.00 97.75 96 LEU A C 1
ATOM 756 O O . LEU A 1 96 ? 2.161 -2.747 -0.247 1.00 97.75 96 LEU A O 1
ATOM 760 N N . VAL A 1 97 ? 0.718 -2.293 -1.913 1.00 97.69 97 VAL A N 1
ATOM 761 C CA . VAL A 1 97 ? -0.282 -1.628 -1.084 1.00 97.69 97 VAL A CA 1
ATOM 762 C C . VAL A 1 97 ? -1.539 -2.476 -1.056 1.00 97.69 97 VAL A C 1
ATOM 764 O O . VAL A 1 97 ? -2.063 -2.872 -2.096 1.00 97.69 97 VAL A O 1
ATOM 767 N N . GLU A 1 98 ? -1.999 -2.720 0.160 1.00 97.81 98 GLU A N 1
ATOM 768 C CA . GLU A 1 98 ? -3.223 -3.429 0.481 1.00 97.81 98 GLU A CA 1
ATOM 769 C C . GLU A 1 98 ? -4.182 -2.471 1.188 1.00 97.81 98 GLU A C 1
ATOM 771 O O . GLU A 1 98 ? -3.795 -1.793 2.152 1.00 97.81 98 GLU A O 1
ATOM 776 N N . LEU A 1 99 ? -5.412 -2.396 0.699 1.00 95.69 99 LEU A N 1
ATOM 777 C CA . LEU A 1 99 ? -6.488 -1.618 1.279 1.00 95.69 99 LEU A CA 1
ATOM 778 C C . LEU A 1 99 ? -7.433 -2.541 2.043 1.00 95.69 99 LEU A C 1
ATOM 780 O O . LEU A 1 99 ? -7.796 -3.634 1.625 1.00 95.69 99 LEU A O 1
ATOM 784 N N . GLU A 1 100 ? -7.870 -2.050 3.189 1.00 94.44 100 GLU A N 1
ATOM 785 C CA . GLU A 1 100 ? -8.998 -2.593 3.928 1.00 94.44 100 GLU A CA 1
ATOM 786 C C . GLU A 1 100 ? -9.969 -1.448 4.218 1.00 94.44 100 GLU A C 1
ATOM 788 O O . GLU A 1 100 ? -9.608 -0.267 4.171 1.00 94.44 100 GLU A O 1
ATOM 793 N N . SER A 1 101 ? -11.217 -1.770 4.546 1.00 91.00 101 SER A N 1
ATOM 794 C CA . SER A 1 101 ? -12.245 -0.758 4.815 1.00 91.00 101 SER A CA 1
ATOM 795 C C . SER A 1 101 ? -11.802 0.307 5.850 1.00 91.00 101 SER A C 1
ATOM 797 O O . SER A 1 101 ? -11.213 -0.015 6.888 1.00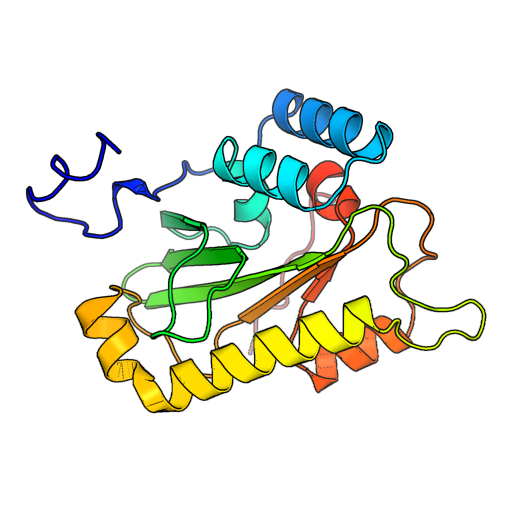 91.00 101 SER A O 1
ATOM 799 N N . PRO A 1 102 ? -12.135 1.598 5.649 1.00 89.19 102 P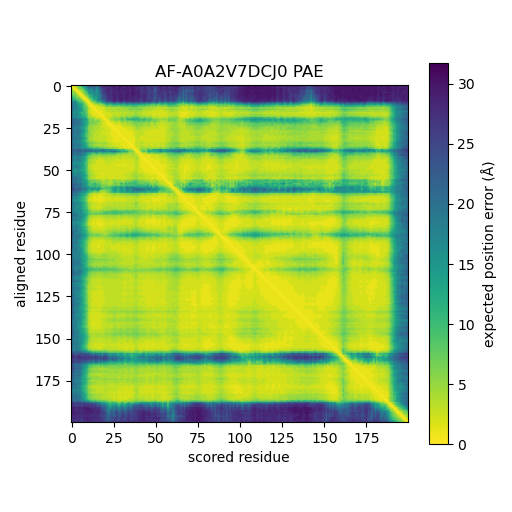RO A N 1
ATOM 800 C CA . PRO A 1 102 ? -11.896 2.630 6.661 1.00 89.19 102 PRO A CA 1
ATOM 801 C C . PRO A 1 102 ? -12.783 2.449 7.907 1.00 89.19 102 PRO A C 1
ATOM 803 O O . PRO A 1 102 ? -12.526 3.058 8.942 1.00 89.19 102 PRO A O 1
ATOM 806 N N . SER A 1 103 ? -13.809 1.599 7.839 1.00 87.75 103 SER A N 1
ATOM 807 C CA . SER A 1 103 ? -14.731 1.326 8.944 1.00 87.75 103 SER A CA 1
ATOM 808 C C . SER A 1 103 ? -14.276 0.169 9.839 1.00 87.75 103 SER A C 1
ATOM 810 O O . SER A 1 103 ? -14.833 -0.015 10.924 1.00 87.75 103 SER A O 1
ATOM 812 N N . VAL A 1 104 ? -13.287 -0.632 9.418 1.00 88.94 104 VAL A N 1
ATOM 813 C CA . VAL A 1 104 ? -12.794 -1.749 10.235 1.00 88.94 104 VAL A CA 1
ATOM 814 C C . VAL A 1 104 ? -11.749 -1.289 11.247 1.00 88.94 104 VAL A C 1
ATOM 816 O O . VAL A 1 104 ? -10.955 -0.378 11.013 1.00 88.94 104 VAL A O 1
ATOM 819 N N . ARG A 1 105 ? -11.737 -1.944 12.410 1.00 88.88 105 ARG A N 1
ATOM 820 C CA . ARG A 1 105 ? -10.712 -1.733 13.438 1.00 88.88 105 ARG A CA 1
ATOM 821 C C . ARG A 1 105 ? -9.485 -2.589 13.138 1.00 88.88 105 ARG A C 1
ATOM 823 O O . ARG A 1 105 ? -9.611 -3.714 12.660 1.00 88.88 105 ARG A O 1
ATOM 830 N N . LEU A 1 106 ? -8.307 -2.089 13.505 1.00 90.62 106 LEU A N 1
ATOM 831 C CA . LEU A 1 106 ? -7.056 -2.854 13.443 1.00 90.62 106 LEU A CA 1
ATOM 832 C C . LEU A 1 106 ? -7.004 -3.941 14.521 1.00 90.62 106 LEU A C 1
ATOM 834 O O . LEU A 1 106 ? -6.517 -5.041 14.271 1.00 90.62 106 LEU A O 1
ATOM 838 N N . PHE A 1 107 ? -7.522 -3.620 15.710 1.00 90.69 107 PHE A N 1
ATOM 839 C CA . PHE A 1 107 ? -7.492 -4.492 16.879 1.00 90.69 107 PHE A CA 1
ATOM 840 C C . PHE A 1 107 ? -8.886 -4.677 17.484 1.00 90.69 107 PHE A C 1
ATOM 842 O O . PHE A 1 107 ? -9.733 -3.774 17.447 1.00 90.69 107 PHE A O 1
ATOM 849 N N . THR A 1 108 ? -9.122 -5.858 18.045 1.00 89.56 108 THR A N 1
ATOM 850 C CA . THR A 1 108 ? -10.295 -6.172 18.862 1.00 89.56 108 THR A CA 1
ATOM 851 C C . THR A 1 108 ? -10.243 -5.402 20.186 1.00 89.56 108 THR A C 1
ATOM 853 O O . THR A 1 108 ? -9.232 -4.798 20.547 1.00 89.56 108 THR A O 1
ATOM 856 N N . ARG A 1 109 ? -11.334 -5.443 20.964 1.00 85.81 109 ARG A N 1
ATOM 857 C CA . ARG A 1 109 ? -11.347 -4.866 22.321 1.00 85.81 109 ARG A CA 1
ATOM 858 C C . ARG A 1 109 ? -10.358 -5.557 23.273 1.00 85.81 109 ARG A C 1
ATOM 860 O O . ARG A 1 109 ? -9.906 -4.911 24.207 1.00 85.81 109 ARG A O 1
ATOM 867 N N . SER A 1 110 ? -10.019 -6.825 23.022 1.00 86.12 110 SER A N 1
ATOM 868 C CA . SER A 1 110 ? -9.001 -7.583 23.765 1.00 86.12 110 SER A CA 1
ATOM 869 C C . SER A 1 110 ? -7.563 -7.242 23.356 1.00 86.12 110 SER A C 1
ATOM 871 O O . SER A 1 110 ? -6.632 -7.670 24.026 1.00 86.12 110 SER A O 1
ATOM 873 N N . GLY A 1 111 ? -7.363 -6.454 22.291 1.00 85.75 111 GLY A N 1
ATOM 874 C CA . GLY A 1 111 ? -6.037 -6.072 21.795 1.00 85.75 111 GLY A CA 1
ATOM 875 C C . GLY A 1 111 ? -5.461 -7.001 20.719 1.00 85.75 111 GLY A C 1
ATOM 876 O O . GLY A 1 111 ? -4.338 -6.776 20.263 1.00 85.75 111 GLY A O 1
ATOM 877 N N . ASP A 1 112 ? -6.222 -7.997 20.267 1.00 89.44 112 ASP A N 1
ATOM 878 C CA . ASP A 1 112 ? -5.815 -8.921 19.206 1.00 89.44 112 ASP A CA 1
ATOM 879 C C . ASP A 1 112 ? -5.978 -8.296 17.822 1.00 89.44 112 ASP A C 1
ATOM 881 O O . ASP A 1 112 ? -6.872 -7.479 17.600 1.00 89.44 112 ASP A O 1
ATOM 885 N N . ALA A 1 113 ? -5.132 -8.685 16.865 1.00 91.81 113 ALA A N 1
ATOM 886 C CA . ALA A 1 113 ? -5.274 -8.247 15.479 1.00 91.81 113 ALA A CA 1
ATOM 887 C C . ALA A 1 113 ? -6.606 -8.735 14.898 1.00 91.81 113 ALA A C 1
ATOM 889 O O . ALA A 1 113 ? -6.988 -9.894 15.077 1.00 91.81 113 ALA A O 1
ATOM 890 N N . THR A 1 114 ? -7.318 -7.869 14.180 1.00 93.62 114 THR A N 1
ATOM 891 C CA . THR A 1 114 ? -8.559 -8.283 13.523 1.00 93.62 114 THR A CA 1
ATOM 892 C C . THR A 1 114 ? -8.284 -9.213 12.348 1.00 93.62 114 THR A C 1
ATOM 894 O O . THR A 1 114 ? -7.205 -9.218 11.753 1.00 93.62 114 THR A O 1
ATOM 897 N N . ARG A 1 115 ? -9.309 -9.983 11.964 1.00 95.50 115 ARG A N 1
ATOM 898 C CA . ARG A 1 115 ? -9.256 -10.842 10.776 1.00 95.50 115 ARG A CA 1
ATOM 899 C C . ARG A 1 115 ? -8.872 -10.063 9.513 1.00 95.50 115 ARG A C 1
ATOM 901 O O . ARG A 1 115 ? -8.117 -10.598 8.714 1.00 95.50 115 ARG A O 1
ATOM 908 N N . ALA A 1 116 ? -9.356 -8.829 9.363 1.00 95.06 116 ALA A N 1
ATOM 909 C CA . ALA A 1 116 ? -9.001 -7.943 8.253 1.00 95.06 116 ALA A CA 1
ATOM 910 C C . ALA A 1 116 ? -7.488 -7.670 8.220 1.00 95.06 116 ALA A C 1
ATOM 912 O O . ALA A 1 116 ? -6.829 -7.936 7.222 1.00 95.06 116 ALA A O 1
ATOM 913 N N . LEU A 1 117 ? -6.902 -7.263 9.353 1.00 95.19 117 LEU A N 1
ATOM 914 C CA . LEU A 1 117 ? -5.465 -6.996 9.431 1.00 95.19 117 LEU A CA 1
ATOM 915 C C . LEU A 1 117 ? -4.613 -8.250 9.155 1.00 95.19 117 LEU A C 1
ATOM 917 O O . LEU A 1 117 ? -3.617 -8.185 8.430 1.00 95.19 117 LEU A O 1
ATOM 921 N N . LEU A 1 118 ? -5.009 -9.402 9.707 1.00 95.88 118 LEU A N 1
ATOM 922 C CA . LEU A 1 118 ? -4.326 -10.676 9.457 1.00 95.88 118 LEU A CA 1
ATOM 923 C C . LEU A 1 118 ? -4.439 -11.104 7.988 1.00 95.88 118 LEU A C 1
ATOM 925 O O . LEU A 1 118 ? -3.472 -11.598 7.408 1.00 95.88 118 LEU A O 1
ATOM 929 N N . HIS A 1 119 ? -5.602 -10.888 7.373 1.00 97.00 119 HIS A N 1
ATOM 930 C CA . HIS A 1 119 ? -5.828 -11.191 5.967 1.00 97.00 119 HIS A CA 1
ATOM 931 C C . HIS A 1 119 ? -4.963 -10.314 5.057 1.00 97.00 119 HIS A C 1
ATOM 933 O O . HIS A 1 119 ? -4.216 -10.861 4.247 1.00 97.00 119 HIS A O 1
ATOM 939 N N . ALA A 1 120 ? -4.972 -8.993 5.249 1.00 97.44 120 ALA A N 1
ATOM 940 C CA . ALA A 1 120 ? -4.117 -8.054 4.523 1.00 97.44 120 ALA A CA 1
ATOM 941 C C . ALA A 1 120 ? -2.626 -8.417 4.630 1.00 97.44 120 ALA A C 1
ATOM 943 O O . ALA A 1 120 ? -1.896 -8.461 3.639 1.00 97.44 120 ALA A O 1
ATOM 944 N N . THR A 1 121 ? -2.180 -8.788 5.831 1.00 97.50 121 THR A N 1
ATOM 945 C CA . THR A 1 121 ? -0.807 -9.260 6.063 1.00 97.50 121 THR A CA 1
ATOM 946 C C . THR A 1 121 ? -0.495 -10.528 5.260 1.00 97.50 121 THR A C 1
ATOM 948 O O . THR A 1 121 ? 0.560 -10.631 4.629 1.00 97.50 121 THR A O 1
ATOM 951 N N . SER A 1 122 ? -1.424 -11.490 5.238 1.00 97.25 122 SER A N 1
ATOM 952 C CA . SER A 1 122 ? -1.285 -12.713 4.441 1.00 97.25 122 SER A CA 1
ATOM 953 C C . SER A 1 122 ? -1.269 -12.434 2.936 1.00 97.25 122 SER A C 1
ATOM 955 O O . SER A 1 122 ? -0.554 -13.133 2.2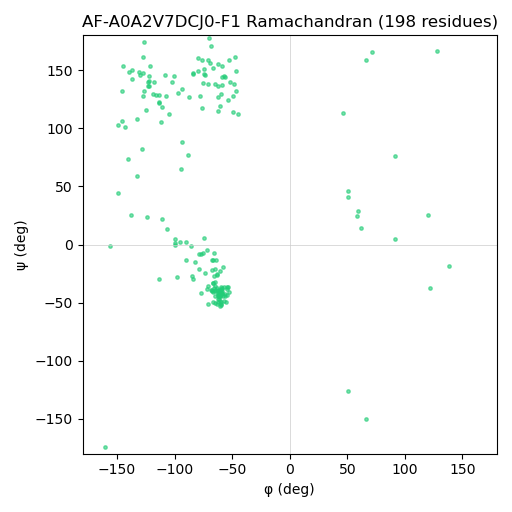16 1.00 97.25 122 SER A O 1
ATOM 957 N N . ARG A 1 123 ? -2.037 -11.446 2.453 1.00 97.56 123 ARG A N 1
ATOM 958 C CA . ARG A 1 123 ? -2.056 -11.045 1.037 1.00 97.56 123 ARG A CA 1
ATOM 959 C C . ARG A 1 123 ? -0.692 -10.506 0.609 1.00 97.56 123 ARG A C 1
ATOM 961 O O . ARG A 1 123 ? -0.099 -11.058 -0.316 1.00 97.56 123 ARG A O 1
ATOM 968 N N . ILE A 1 124 ? -0.126 -9.559 1.365 1.00 98.06 124 ILE A N 1
ATOM 969 C CA . ILE A 1 124 ? 1.223 -9.020 1.108 1.00 98.06 124 ILE A CA 1
ATOM 970 C C . ILE A 1 124 ? 2.281 -10.124 1.086 1.00 98.06 124 ILE A C 1
ATOM 972 O O . ILE A 1 124 ? 3.131 -10.144 0.194 1.00 98.06 124 ILE A O 1
ATOM 976 N N . ARG A 1 125 ? 2.233 -11.058 2.043 1.00 97.50 125 ARG A N 1
ATOM 977 C CA . ARG A 1 125 ? 3.149 -12.204 2.049 1.00 97.50 125 ARG A CA 1
ATOM 978 C C . ARG A 1 125 ? 3.008 -13.039 0.773 1.00 97.50 125 ARG A C 1
ATOM 980 O O . ARG A 1 125 ? 4.012 -13.299 0.125 1.00 97.50 125 ARG A O 1
ATOM 987 N N . GLY A 1 126 ? 1.787 -13.407 0.386 1.00 97.75 126 GLY A N 1
ATOM 988 C CA . GLY A 1 126 ? 1.557 -14.206 -0.822 1.00 97.75 126 GLY A CA 1
ATOM 989 C C . GLY A 1 126 ? 2.061 -13.525 -2.097 1.00 97.75 126 GLY A C 1
ATOM 990 O O . GLY A 1 126 ? 2.608 -14.182 -2.978 1.00 97.75 126 GLY A O 1
ATOM 991 N N . TRP A 1 127 ? 1.941 -12.200 -2.184 1.00 98.19 127 TRP A N 1
ATOM 992 C CA . TRP A 1 127 ? 2.487 -11.437 -3.307 1.00 98.19 127 TRP A CA 1
ATOM 993 C C . TRP A 1 127 ? 4.016 -11.417 -3.321 1.00 98.19 127 TRP A C 1
ATOM 995 O O . TRP A 1 127 ? 4.613 -11.520 -4.389 1.00 98.19 127 TRP A O 1
ATOM 1005 N N . ARG A 1 128 ? 4.659 -11.309 -2.154 1.00 97.81 128 ARG A N 1
ATOM 1006 C CA . ARG A 1 128 ? 6.121 -11.404 -2.031 1.00 97.81 128 ARG A CA 1
ATOM 1007 C C . ARG A 1 128 ? 6.639 -12.782 -2.404 1.00 97.81 128 ARG A C 1
ATOM 1009 O O . ARG A 1 128 ? 7.609 -12.858 -3.150 1.00 97.81 128 ARG A O 1
ATOM 1016 N N . ASP A 1 129 ? 5.974 -13.835 -1.938 1.00 97.62 129 ASP A N 1
ATOM 1017 C CA . ASP A 1 129 ? 6.301 -15.214 -2.304 1.00 97.62 129 ASP A CA 1
ATOM 1018 C C . ASP A 1 129 ? 6.205 -15.372 -3.835 1.00 97.62 129 ASP A C 1
ATOM 1020 O O . ASP A 1 129 ? 7.138 -15.839 -4.485 1.00 97.62 129 ASP A O 1
ATOM 1024 N N . TRP A 1 130 ? 5.145 -14.835 -4.455 1.00 97.94 130 TRP A N 1
ATOM 1025 C CA . TRP A 1 130 ? 5.024 -14.830 -5.914 1.00 97.94 130 TRP A CA 1
ATOM 1026 C C . TRP A 1 130 ? 6.147 -14.045 -6.612 1.00 97.94 130 TRP A C 1
ATOM 1028 O O . TRP A 1 130 ? 6.704 -14.530 -7.596 1.00 97.94 130 TRP A O 1
ATOM 1038 N N . LEU A 1 131 ? 6.502 -12.851 -6.123 1.00 97.44 131 LEU A N 1
ATOM 1039 C CA . LEU A 1 131 ? 7.575 -12.023 -6.692 1.00 97.44 131 LEU A CA 1
ATOM 1040 C C . LEU A 1 131 ? 8.958 -12.652 -6.528 1.00 97.44 131 LEU A C 1
ATOM 1042 O O . LEU A 1 131 ? 9.808 -12.463 -7.395 1.00 97.44 131 LEU A O 1
ATOM 1046 N N . HIS A 1 132 ? 9.193 -13.380 -5.438 1.00 97.06 132 HIS A N 1
ATOM 1047 C CA . HIS A 1 132 ? 10.405 -14.165 -5.247 1.00 97.06 132 HIS A CA 1
ATOM 1048 C C . HIS A 1 132 ? 10.531 -15.217 -6.356 1.00 97.06 132 HIS A C 1
ATOM 1050 O O . HIS A 1 132 ? 11.527 -15.236 -7.081 1.00 97.06 132 HIS A O 1
ATOM 1056 N N . ASP A 1 133 ? 9.473 -16.000 -6.558 1.00 97.44 133 ASP A N 1
ATOM 1057 C CA . ASP A 1 133 ? 9.467 -17.117 -7.505 1.00 97.44 133 ASP A CA 1
ATOM 1058 C C . ASP A 1 133 ? 9.418 -16.659 -8.978 1.00 97.44 133 ASP A C 1
ATOM 1060 O O . ASP A 1 133 ? 9.878 -17.369 -9.872 1.00 97.44 133 ASP A O 1
ATOM 1064 N N . HIS A 1 134 ? 8.899 -15.454 -9.248 1.00 97.06 134 HIS A N 1
ATOM 1065 C CA . HIS A 1 134 ? 8.646 -14.938 -10.604 1.00 97.06 134 HIS A CA 1
ATOM 1066 C C . HIS A 1 134 ? 9.330 -13.591 -10.892 1.00 97.06 134 HIS A C 1
ATOM 1068 O O . HIS A 1 134 ? 8.904 -12.851 -11.783 1.00 97.06 134 HIS A O 1
ATOM 1074 N N . SER A 1 135 ? 10.409 -13.258 -10.179 1.00 94.19 135 SER A N 1
ATOM 1075 C CA . SER A 1 135 ? 11.115 -11.966 -10.287 1.00 94.19 135 SER A CA 1
ATOM 1076 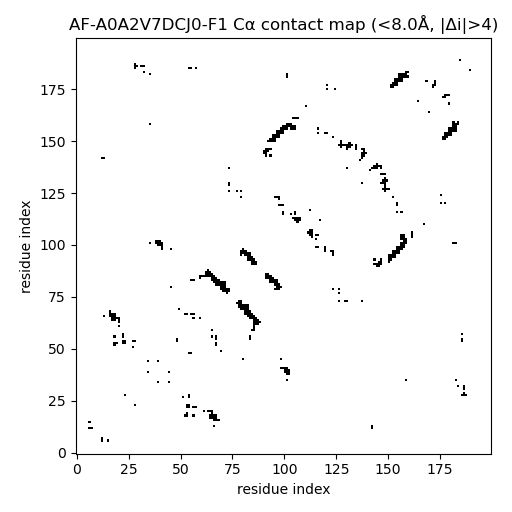C C . SER A 1 135 ? 11.507 -11.598 -11.724 1.00 94.19 135 SER A C 1
ATOM 1078 O O . SER A 1 135 ? 11.316 -10.461 -12.162 1.00 94.19 135 SER A O 1
ATOM 1080 N N . ARG A 1 136 ? 11.985 -12.575 -12.508 1.00 95.50 136 ARG A N 1
ATOM 1081 C CA . ARG A 1 136 ? 12.316 -12.383 -13.927 1.00 95.50 136 ARG A CA 1
ATOM 1082 C C . ARG A 1 136 ? 11.096 -11.968 -14.750 1.00 95.50 136 ARG A C 1
ATOM 1084 O O . ARG A 1 136 ? 11.182 -11.014 -15.521 1.00 95.50 136 ARG A O 1
ATOM 1091 N N . TYR A 1 137 ? 9.968 -12.653 -14.563 1.00 96.12 137 TYR A N 1
ATOM 1092 C CA . TYR A 1 137 ? 8.719 -12.325 -15.247 1.00 96.12 137 TYR A CA 1
ATOM 1093 C C . TYR A 1 137 ? 8.240 -10.925 -14.856 1.00 96.12 137 TYR A C 1
ATOM 1095 O O . TYR A 1 137 ? 7.942 -10.115 -15.730 1.00 96.12 137 TYR A O 1
ATOM 1103 N N . ALA A 1 138 ? 8.234 -10.607 -13.559 1.00 96.12 138 ALA A N 1
ATOM 1104 C CA . ALA A 1 138 ? 7.829 -9.294 -13.068 1.00 96.12 138 ALA A CA 1
ATOM 1105 C C . ALA A 1 138 ? 8.692 -8.163 -13.661 1.00 96.12 138 ALA A C 1
ATOM 1107 O O . ALA A 1 138 ? 8.173 -7.127 -14.076 1.00 96.12 138 ALA A O 1
ATOM 1108 N N . ARG A 1 139 ? 10.004 -8.384 -13.789 1.00 93.56 139 ARG A N 1
ATOM 1109 C CA . ARG A 1 139 ? 10.920 -7.432 -14.425 1.00 93.56 139 ARG A CA 1
ATOM 1110 C C . ARG A 1 139 ? 10.660 -7.271 -15.924 1.00 93.56 139 ARG A C 1
ATOM 1112 O O . ARG A 1 139 ? 10.604 -6.147 -16.405 1.00 93.56 139 ARG A O 1
ATOM 1119 N N . GLU A 1 140 ? 10.550 -8.375 -16.657 1.00 93.75 140 GLU A N 1
ATOM 1120 C CA . GLU A 1 140 ? 10.538 -8.369 -18.129 1.00 93.75 140 GLU A CA 1
ATOM 1121 C C . GLU A 1 140 ? 9.150 -8.085 -18.721 1.00 93.75 140 GLU A C 1
ATOM 1123 O O . GLU A 1 140 ? 9.056 -7.505 -19.796 1.00 93.75 140 GLU A O 1
ATOM 1128 N N . HIS A 1 141 ? 8.076 -8.464 -18.022 1.00 94.31 141 HIS A N 1
ATOM 1129 C CA . HIS A 1 141 ? 6.705 -8.396 -18.543 1.00 94.31 141 HIS A CA 1
ATOM 1130 C C . HIS A 1 141 ? 5.832 -7.382 -17.802 1.00 94.31 141 HIS A C 1
ATOM 1132 O O . HIS A 1 141 ? 4.931 -6.805 -18.405 1.00 94.31 141 HIS A O 1
ATOM 1138 N N . LEU A 1 142 ? 6.097 -7.144 -16.511 1.00 95.06 142 LEU A N 1
ATOM 1139 C CA . LEU A 1 142 ? 5.386 -6.130 -15.720 1.00 95.06 142 LEU A CA 1
ATOM 1140 C C . LEU A 1 142 ? 6.189 -4.828 -15.579 1.00 95.06 142 LEU A C 1
ATOM 1142 O O . LEU A 1 142 ? 5.707 -3.876 -14.973 1.00 95.06 142 LEU A O 1
ATOM 1146 N N . ASN A 1 143 ? 7.397 -4.771 -16.152 1.00 95.12 143 ASN A N 1
ATOM 1147 C CA . ASN A 1 143 ? 8.302 -3.617 -16.125 1.00 95.12 143 ASN A CA 1
ATOM 1148 C C . ASN A 1 143 ? 8.699 -3.157 -14.710 1.00 95.12 143 ASN A C 1
ATOM 1150 O O . ASN A 1 143 ? 9.102 -2.013 -14.498 1.00 95.12 143 ASN A O 1
ATOM 1154 N N . LEU A 1 144 ? 8.635 -4.061 -13.729 1.00 94.69 144 LEU A N 1
ATOM 1155 C CA . LEU A 1 144 ? 9.010 -3.785 -12.345 1.00 94.69 144 LEU A CA 1
ATOM 1156 C C . LEU A 1 144 ? 10.509 -4.047 -12.133 1.00 94.69 144 LEU A C 1
ATOM 1158 O O . LEU A 1 144 ? 10.923 -5.077 -11.601 1.00 94.69 144 LEU A O 1
ATOM 1162 N N . ALA A 1 145 ? 11.362 -3.129 -12.585 1.00 93.00 145 ALA A N 1
ATOM 1163 C CA . ALA A 1 145 ? 12.814 -3.286 -12.465 1.00 93.00 145 ALA A CA 1
ATOM 1164 C C . ALA A 1 145 ? 13.262 -3.442 -10.998 1.00 93.00 145 ALA A C 1
ATOM 1166 O O . ALA A 1 145 ? 12.812 -2.692 -10.139 1.00 93.00 145 ALA A O 1
ATOM 1167 N N . HIS A 1 146 ? 14.189 -4.361 -10.711 1.00 93.31 146 HIS A N 1
ATOM 1168 C CA . HIS A 1 146 ? 14.712 -4.628 -9.355 1.00 93.31 146 HIS A CA 1
ATOM 1169 C C . HIS A 1 146 ? 13.674 -5.111 -8.324 1.00 93.31 146 HIS A C 1
ATOM 1171 O O . HIS A 1 146 ? 13.962 -5.086 -7.131 1.00 93.31 146 HIS A O 1
ATOM 1177 N N . VAL A 1 147 ? 12.478 -5.532 -8.750 1.00 94.38 147 VAL A N 1
ATOM 1178 C CA . VAL A 1 147 ? 11.482 -6.098 -7.832 1.00 94.38 147 VAL A CA 1
ATOM 1179 C C . VAL A 1 147 ? 11.865 -7.516 -7.396 1.00 94.38 147 VAL A C 1
ATOM 1181 O O . VAL A 1 147 ? 12.428 -8.285 -8.178 1.00 94.38 147 VAL A O 1
ATOM 1184 N N . GLY A 1 148 ? 11.512 -7.874 -6.164 1.00 94.19 148 GLY A N 1
ATOM 1185 C CA . GLY A 1 148 ? 11.696 -9.207 -5.600 1.00 94.19 148 GLY A CA 1
ATOM 1186 C C . GLY A 1 148 ? 10.795 -9.440 -4.386 1.00 94.19 148 GLY A C 1
ATOM 1187 O O . GLY A 1 148 ? 9.957 -8.601 -4.044 1.00 94.19 148 GLY A O 1
ATOM 1188 N N . GLY A 1 149 ? 10.968 -10.587 -3.724 1.00 94.69 149 GLY A N 1
ATOM 1189 C CA . GLY A 1 149 ? 10.204 -10.949 -2.520 1.00 94.69 149 GLY A CA 1
ATOM 1190 C C . GLY A 1 149 ? 10.477 -10.066 -1.295 1.00 94.69 149 GLY A C 1
ATOM 1191 O O . GLY A 1 149 ? 9.787 -10.166 -0.284 1.00 94.69 149 GLY A O 1
ATOM 1192 N N . ASP A 1 150 ? 11.457 -9.170 -1.376 1.00 93.44 150 ASP A N 1
ATOM 1193 C CA . ASP A 1 150 ? 11.777 -8.155 -0.375 1.00 93.44 150 ASP A CA 1
ATOM 1194 C C . ASP A 1 150 ? 11.032 -6.823 -0.588 1.00 93.44 150 ASP A C 1
ATOM 1196 O O . ASP A 1 150 ? 11.231 -5.888 0.193 1.00 93.44 150 ASP A O 1
ATOM 1200 N N . ALA A 1 151 ? 10.154 -6.730 -1.599 1.00 94.56 151 ALA A N 1
ATOM 1201 C CA . ALA A 1 151 ? 9.326 -5.550 -1.855 1.00 94.56 151 ALA A CA 1
ATOM 1202 C C . ALA A 1 151 ? 8.628 -5.065 -0.573 1.00 94.56 151 ALA A C 1
ATOM 1204 O O . ALA A 1 151 ? 8.121 -5.861 0.224 1.00 94.56 151 ALA A O 1
ATOM 1205 N N . GLN A 1 152 ? 8.584 -3.752 -0.347 1.00 94.44 152 GLN A N 1
ATOM 1206 C CA . GLN A 1 152 ? 7.948 -3.203 0.852 1.00 94.44 152 GLN A CA 1
ATOM 1207 C C . GLN A 1 152 ? 6.438 -3.460 0.825 1.00 94.44 152 GLN A C 1
ATOM 1209 O O . GLN A 1 152 ? 5.842 -3.594 -0.238 1.00 94.44 152 GLN A O 1
ATOM 1214 N N . GLY A 1 153 ? 5.821 -3.558 1.998 1.00 96.38 153 GLY A N 1
ATOM 1215 C CA . GLY A 1 153 ? 4.385 -3.781 2.131 1.00 96.38 153 GLY A CA 1
ATOM 1216 C C . GLY A 1 153 ? 3.759 -2.660 2.939 1.00 96.38 153 GLY A C 1
ATOM 1217 O O . GLY A 1 153 ? 4.314 -2.265 3.963 1.00 96.38 153 GLY A O 1
ATOM 1218 N N . VAL A 1 154 ? 2.618 -2.157 2.492 1.00 96.62 154 VAL A N 1
ATOM 1219 C CA . VAL A 1 154 ? 1.820 -1.149 3.188 1.00 96.62 154 VAL A CA 1
ATOM 1220 C C . VAL A 1 154 ? 0.398 -1.669 3.315 1.00 96.62 154 VAL A C 1
ATOM 1222 O O . VAL A 1 154 ? -0.188 -2.103 2.328 1.00 96.62 154 VAL A O 1
ATOM 1225 N N . ILE A 1 155 ? -0.159 -1.578 4.518 1.00 96.19 155 ILE A N 1
ATOM 1226 C CA . ILE A 1 155 ? -1.569 -1.844 4.794 1.00 96.19 155 ILE A CA 1
ATOM 1227 C C . ILE A 1 155 ? -2.220 -0.529 5.212 1.00 96.19 155 ILE A C 1
ATOM 1229 O O . ILE A 1 155 ? -1.795 0.096 6.190 1.00 96.19 155 ILE A O 1
ATOM 1233 N N . LEU A 1 156 ? -3.254 -0.128 4.478 1.00 93.50 156 LEU A N 1
ATOM 1234 C CA . LEU A 1 156 ? -4.124 0.994 4.812 1.00 93.50 156 LEU A CA 1
ATOM 1235 C C . LEU A 1 156 ? -5.458 0.455 5.326 1.00 93.50 156 LEU A C 1
ATOM 1237 O O . LEU A 1 156 ? -6.216 -0.157 4.583 1.00 93.50 156 LEU A O 1
ATOM 1241 N N . ILE A 1 157 ? -5.735 0.663 6.611 1.00 92.19 157 ILE A N 1
ATOM 1242 C CA . ILE A 1 157 ? -6.878 0.046 7.289 1.00 92.19 157 ILE A CA 1
ATOM 1243 C C . ILE A 1 157 ? -7.458 0.989 8.341 1.00 92.19 157 ILE A C 1
ATOM 1245 O O . ILE A 1 157 ? -6.729 1.525 9.173 1.00 92.19 157 ILE A O 1
ATOM 1249 N N . GLY A 1 158 ? -8.780 1.158 8.346 1.00 89.25 158 GLY A N 1
ATOM 1250 C CA . GLY A 1 158 ? -9.469 1.956 9.360 1.00 89.25 158 GLY A CA 1
ATOM 1251 C C . GLY A 1 158 ? -9.263 3.479 9.260 1.00 89.25 158 GLY A C 1
ATOM 1252 O O . GLY A 1 158 ? -8.358 3.988 8.594 1.00 89.25 158 GLY A O 1
ATOM 1253 N N . ALA A 1 159 ? -10.112 4.221 9.969 1.00 82.94 159 ALA A N 1
ATOM 1254 C CA . ALA A 1 159 ? -10.057 5.671 10.170 1.00 82.94 159 ALA A CA 1
ATOM 1255 C C . ALA A 1 159 ? -10.088 6.023 11.679 1.00 82.94 159 ALA A C 1
ATOM 1257 O O . ALA A 1 159 ? -10.201 5.135 12.531 1.00 82.94 159 ALA A O 1
ATOM 1258 N N . ARG A 1 160 ? -9.930 7.309 12.031 1.00 67.06 160 ARG A N 1
ATOM 1259 C CA . ARG A 1 160 ? -9.763 7.809 13.410 1.00 67.06 160 ARG A CA 1
ATOM 1260 C C . ARG A 1 160 ? -10.834 7.243 14.344 1.00 67.06 160 ARG A C 1
ATOM 1262 O O . ARG A 1 160 ? -12.026 7.321 14.073 1.00 67.06 160 ARG A O 1
ATOM 1269 N N . GLY A 1 161 ? -10.363 6.669 15.450 1.00 58.06 161 GLY A N 1
ATOM 1270 C CA . GLY A 1 161 ? -11.130 5.828 16.376 1.00 58.06 161 GLY A CA 1
ATOM 1271 C C . GLY A 1 161 ? -10.328 4.607 16.849 1.00 58.06 161 GLY A C 1
ATOM 1272 O O . GLY A 1 161 ? -10.630 4.023 17.888 1.00 58.06 161 GLY A O 1
ATOM 1273 N N . SER A 1 162 ? -9.258 4.249 16.130 1.00 51.56 162 SER A N 1
ATOM 1274 C CA . SER A 1 162 ? -8.210 3.352 16.618 1.00 51.56 162 SER A CA 1
ATOM 1275 C C . SER A 1 162 ? -7.264 4.111 17.554 1.00 51.56 162 SER A C 1
ATOM 1277 O O . SER A 1 162 ? -6.751 5.167 17.187 1.00 51.56 162 SER A O 1
ATOM 1279 N N . ALA A 1 163 ? -7.039 3.574 18.751 1.00 51.69 163 ALA A N 1
ATOM 1280 C CA . ALA A 1 163 ? -6.086 4.067 19.745 1.00 51.69 163 ALA A CA 1
ATOM 1281 C C . ALA A 1 163 ? -4.687 4.386 19.153 1.00 51.69 163 ALA A C 1
ATOM 1283 O O . ALA A 1 163 ? -4.351 3.885 18.075 1.00 51.69 163 ALA A O 1
ATOM 1284 N N . PRO A 1 164 ? -3.850 5.190 19.844 1.00 58.91 164 PRO A N 1
ATOM 1285 C CA . PRO A 1 164 ? -2.452 5.408 19.459 1.00 58.91 164 PRO A CA 1
ATOM 1286 C C . PRO A 1 164 ? -1.724 4.095 19.134 1.00 58.91 164 PRO A C 1
ATOM 1288 O O . PRO A 1 164 ? -2.035 3.055 19.718 1.00 58.91 164 PRO A O 1
ATOM 1291 N N . ARG A 1 165 ? -0.745 4.152 18.210 1.00 68.94 165 ARG A N 1
ATOM 1292 C CA . ARG A 1 165 ? 0.005 2.975 17.722 1.00 68.94 165 ARG A CA 1
ATOM 1293 C C . ARG A 1 165 ? 0.422 2.077 18.884 1.00 68.94 165 ARG A C 1
ATOM 1295 O O . ARG A 1 165 ? 1.284 2.437 19.695 1.00 68.94 165 ARG A O 1
ATOM 1302 N N . THR A 1 166 ? -0.170 0.892 18.929 1.00 80.50 166 THR A N 1
ATOM 1303 C CA . THR A 1 166 ? 0.052 -0.072 20.002 1.00 80.50 166 THR A CA 1
ATOM 1304 C C . THR A 1 166 ? 1.404 -0.766 19.825 1.00 80.50 166 THR A C 1
ATOM 1306 O O . THR A 1 166 ? 1.963 -0.822 18.725 1.00 80.50 166 THR A O 1
ATOM 1309 N N . GLN A 1 167 ? 1.951 -1.329 20.906 1.00 85.31 167 GLN A N 1
ATOM 1310 C CA . GLN A 1 167 ? 3.123 -2.209 20.816 1.00 85.31 167 GLN A CA 1
ATOM 1311 C C . GLN A 1 167 ? 2.857 -3.391 19.875 1.00 85.31 167 GLN A C 1
ATOM 1313 O O . GLN A 1 167 ? 3.734 -3.767 19.102 1.00 85.31 167 GLN A O 1
ATOM 1318 N N . ARG A 1 168 ? 1.625 -3.912 19.881 1.00 86.00 168 ARG A N 1
ATOM 1319 C CA . ARG A 1 168 ? 1.203 -5.002 19.001 1.00 86.00 168 ARG A CA 1
ATOM 1320 C C . ARG A 1 168 ? 1.260 -4.621 17.523 1.00 86.00 168 ARG A C 1
ATOM 1322 O O . ARG A 1 168 ? 1.709 -5.425 16.716 1.00 86.00 168 ARG A O 1
ATOM 1329 N N . GLN A 1 169 ? 0.879 -3.392 17.167 1.00 88.94 169 GLN A N 1
ATOM 1330 C CA . GLN A 1 169 ? 1.048 -2.896 15.800 1.00 88.94 169 GLN A CA 1
ATOM 1331 C C . GLN A 1 169 ? 2.524 -2.893 15.388 1.00 88.94 169 GLN A C 1
ATOM 1333 O O . GLN A 1 169 ? 2.856 -3.442 14.346 1.00 88.94 169 GLN A O 1
ATOM 1338 N N . ARG A 1 170 ? 3.416 -2.343 16.225 1.00 88.94 170 ARG A N 1
ATOM 1339 C CA . ARG A 1 170 ? 4.865 -2.319 15.941 1.00 88.94 170 ARG A CA 1
ATOM 1340 C C . ARG A 1 170 ? 5.459 -3.720 15.789 1.00 88.94 170 ARG A C 1
ATOM 1342 O O . ARG A 1 170 ? 6.328 -3.935 14.946 1.00 88.94 170 ARG A O 1
ATOM 1349 N N . GLN A 1 171 ? 4.988 -4.661 16.604 1.00 90.25 171 GLN A N 1
ATOM 1350 C CA . GLN A 1 171 ? 5.381 -6.061 16.515 1.00 90.25 171 GLN A CA 1
ATOM 1351 C C . GLN A 1 171 ? 5.001 -6.649 15.150 1.00 90.25 171 GLN A C 1
ATOM 1353 O O . GLN A 1 171 ? 5.883 -7.135 14.452 1.00 90.25 171 GLN A O 1
ATOM 1358 N N . LEU A 1 172 ? 3.738 -6.518 14.728 1.00 91.06 172 LEU A N 1
ATOM 1359 C CA . LEU A 1 172 ? 3.275 -7.022 13.427 1.00 91.06 172 LEU A CA 1
ATOM 1360 C C . LEU A 1 172 ? 4.018 -6.378 12.251 1.00 91.06 172 LEU A C 1
ATOM 1362 O O . LEU A 1 172 ? 4.402 -7.066 11.308 1.00 91.06 172 LEU A O 1
ATOM 1366 N N . GLU A 1 173 ? 4.258 -5.069 12.312 1.00 93.44 173 GLU A N 1
ATOM 1367 C CA . GLU A 1 173 ? 5.034 -4.351 11.294 1.00 93.44 173 GLU A CA 1
ATOM 1368 C C . GLU A 1 173 ? 6.452 -4.913 11.154 1.00 93.44 173 GLU A C 1
ATOM 1370 O O . GLU A 1 173 ? 6.941 -5.099 10.040 1.00 93.44 173 GLU A O 1
ATOM 1375 N N . THR A 1 174 ? 7.094 -5.231 12.280 1.00 92.31 174 THR A N 1
ATOM 1376 C CA . THR A 1 174 ? 8.448 -5.797 12.314 1.00 92.31 174 THR A CA 1
ATOM 1377 C C . THR A 1 174 ? 8.457 -7.241 11.818 1.00 92.31 174 THR A C 1
ATOM 1379 O O . THR A 1 174 ? 9.222 -7.575 10.914 1.00 92.31 174 THR A O 1
ATOM 1382 N N . GLU A 1 175 ? 7.583 -8.083 12.373 1.00 93.00 175 GLU A N 1
ATOM 1383 C CA . GLU A 1 175 ? 7.478 -9.513 12.057 1.00 93.00 175 GLU A CA 1
ATOM 1384 C C . GLU A 1 175 ? 7.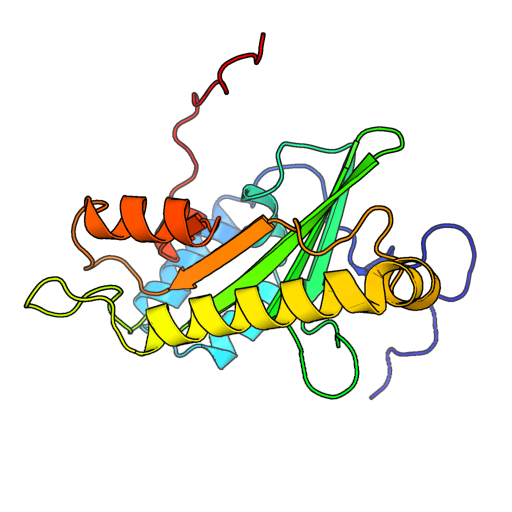170 -9.742 10.576 1.00 93.00 175 GLU A C 1
ATOM 1386 O O . GLU A 1 175 ? 7.779 -10.593 9.929 1.00 93.00 175 GLU A O 1
ATOM 1391 N N . HIS A 1 176 ? 6.267 -8.940 10.013 1.00 92.19 176 HIS A N 1
ATOM 1392 C CA . HIS A 1 176 ? 5.825 -9.095 8.632 1.00 92.19 176 HIS A CA 1
ATOM 1393 C C . HIS A 1 176 ? 6.500 -8.125 7.660 1.00 92.19 176 HIS A C 1
ATOM 1395 O O . HIS A 1 176 ? 6.209 -8.161 6.463 1.00 92.19 176 HIS A O 1
ATOM 1401 N N . LYS A 1 177 ? 7.421 -7.275 8.132 1.00 92.81 177 LYS A N 1
ATOM 1402 C CA . LYS A 1 177 ? 8.094 -6.237 7.333 1.00 92.81 177 LYS A CA 1
ATOM 1403 C C . LYS A 1 177 ? 7.095 -5.377 6.547 1.00 92.81 177 LYS A C 1
ATOM 1405 O O . LYS A 1 177 ? 7.263 -5.161 5.346 1.00 92.81 177 LYS A O 1
ATOM 1410 N N . VAL A 1 178 ? 6.025 -4.936 7.200 1.00 94.56 178 VAL A N 1
ATOM 1411 C CA . VAL A 1 178 ? 4.977 -4.087 6.610 1.00 94.56 178 VAL A CA 1
ATOM 1412 C C . VAL A 1 178 ? 4.855 -2.781 7.382 1.00 94.56 178 VAL A C 1
ATOM 1414 O O . VAL A 1 178 ? 5.160 -2.730 8.566 1.00 94.56 178 VAL A O 1
ATOM 1417 N N . ALA A 1 179 ? 4.386 -1.725 6.729 1.00 93.25 179 ALA A N 1
ATOM 1418 C CA . ALA A 1 179 ? 3.912 -0.521 7.396 1.00 93.25 179 ALA A CA 1
ATOM 1419 C C . ALA A 1 179 ? 2.386 -0.589 7.523 1.00 93.25 179 ALA A C 1
ATOM 1421 O O . ALA A 1 179 ? 1.702 -0.864 6.539 1.00 93.25 179 ALA A O 1
ATOM 1422 N N . ILE A 1 180 ? 1.847 -0.343 8.719 1.00 92.88 180 ILE A N 1
ATOM 1423 C CA . ILE A 1 180 ? 0.403 -0.355 8.967 1.00 92.88 180 ILE A CA 1
ATOM 1424 C C . ILE A 1 180 ? -0.029 1.065 9.320 1.00 92.88 180 ILE A C 1
ATOM 1426 O O . ILE A 1 180 ? 0.450 1.654 10.292 1.00 92.88 180 ILE A O 1
ATOM 1430 N N . HIS A 1 181 ? -0.962 1.617 8.553 1.00 91.31 181 HIS A N 1
ATOM 1431 C CA . HIS A 1 181 ? -1.471 2.966 8.762 1.00 91.31 181 HIS A CA 1
ATOM 1432 C C . HIS A 1 181 ? -2.988 3.021 8.611 1.00 91.31 181 HIS A C 1
ATOM 1434 O O . HIS A 1 181 ? -3.585 2.274 7.842 1.00 91.31 181 HIS A O 1
ATOM 1440 N N . THR A 1 182 ? -3.613 3.948 9.331 1.00 90.25 182 THR A N 1
ATOM 1441 C CA . THR A 1 182 ? -4.989 4.365 9.047 1.00 90.25 182 THR A CA 1
ATOM 1442 C C . THR A 1 182 ? -5.012 5.344 7.883 1.00 90.25 182 THR A C 1
ATOM 1444 O O . THR A 1 182 ? -4.010 6.003 7.588 1.00 90.25 182 THR A O 1
ATOM 1447 N N . TYR A 1 183 ? -6.168 5.512 7.245 1.00 89.56 183 TYR A N 1
ATOM 1448 C CA . TYR A 1 183 ? -6.312 6.493 6.165 1.00 89.56 183 TYR A CA 1
ATOM 1449 C C . TYR A 1 183 ? -6.104 7.940 6.635 1.00 89.56 183 TYR A C 1
ATOM 1451 O O . TYR A 1 183 ? -5.665 8.785 5.857 1.00 89.56 183 TYR A O 1
ATOM 1459 N N . ASP A 1 184 ? -6.328 8.226 7.921 1.00 85.62 184 ASP A N 1
ATOM 1460 C CA . ASP A 1 184 ? -5.966 9.503 8.544 1.00 85.62 184 ASP A CA 1
ATOM 1461 C C . ASP A 1 184 ? -4.507 9.875 8.342 1.00 85.62 184 ASP A C 1
ATOM 1463 O O . ASP A 1 184 ? -4.205 11.049 8.137 1.00 85.62 184 ASP A O 1
ATOM 1467 N N . TRP A 1 185 ? -3.614 8.883 8.359 1.00 86.31 185 TRP A N 1
ATOM 1468 C CA . TRP A 1 185 ? -2.198 9.122 8.142 1.00 86.31 185 TRP A CA 1
ATOM 1469 C C . TRP A 1 185 ? -1.955 9.769 6.782 1.00 86.31 185 TRP A C 1
ATOM 1471 O O . TRP A 1 185 ? -1.127 10.665 6.702 1.00 86.31 185 TRP A O 1
ATOM 1481 N N . LEU A 1 186 ? -2.699 9.397 5.733 1.00 86.19 186 LEU A N 1
ATOM 1482 C CA . LEU A 1 186 ? -2.588 10.021 4.407 1.00 86.19 186 LEU A CA 1
ATOM 1483 C C . LEU A 1 186 ? -3.038 11.485 4.427 1.00 86.19 186 LEU A C 1
ATOM 1485 O O . LEU A 1 186 ? -2.421 12.330 3.774 1.00 86.19 186 LEU A O 1
ATOM 1489 N N . VAL A 1 187 ? -4.080 11.783 5.203 1.00 85.19 187 VAL A N 1
ATOM 1490 C CA . VAL A 1 187 ? -4.680 13.115 5.292 1.00 85.19 187 VAL A CA 1
ATOM 1491 C C . VAL A 1 187 ? -3.853 14.078 6.137 1.00 85.19 187 VAL A C 1
ATOM 1493 O O . VAL A 1 187 ? -3.707 15.230 5.751 1.00 85.19 187 VAL A O 1
ATOM 1496 N N . ASP A 1 188 ? -3.307 13.644 7.270 1.00 79.38 188 ASP A N 1
ATOM 1497 C CA . ASP A 1 188 ? -2.780 14.570 8.285 1.00 79.38 188 ASP A CA 1
ATOM 1498 C C . ASP A 1 188 ? -1.469 15.276 7.891 1.00 79.38 188 ASP A C 1
ATOM 1500 O O . ASP A 1 188 ? -0.996 16.148 8.611 1.00 79.38 188 ASP A O 1
ATOM 1504 N N . GLY A 1 189 ? -0.869 14.948 6.742 1.00 63.88 189 GLY A N 1
ATOM 1505 C CA . GLY A 1 189 ? 0.502 15.377 6.438 1.00 63.88 189 GLY A CA 1
ATOM 1506 C C . GLY A 1 189 ? 1.512 14.713 7.386 1.00 63.88 189 GLY A C 1
ATOM 1507 O O . GLY A 1 189 ? 1.148 14.142 8.418 1.00 63.88 189 GLY A O 1
ATOM 1508 N N . ALA A 1 190 ? 2.788 14.629 7.005 1.00 46.69 190 ALA A N 1
ATOM 1509 C CA . ALA A 1 190 ? 3.804 14.331 8.014 1.00 46.69 190 ALA A CA 1
ATOM 1510 C C . ALA A 1 190 ? 3.966 15.619 8.829 1.00 46.69 190 ALA A C 1
ATOM 1512 O O . ALA A 1 190 ? 3.888 16.689 8.219 1.00 46.69 190 ALA A O 1
ATOM 1513 N N . PRO A 1 191 ? 4.233 15.576 10.146 1.00 37.78 191 PRO A N 1
ATOM 1514 C CA . PRO A 1 191 ? 4.994 16.677 10.707 1.00 37.78 191 PRO A CA 1
ATOM 1515 C C . PRO A 1 191 ? 6.264 16.781 9.855 1.00 37.78 191 PRO A C 1
ATOM 1517 O O . PRO A 1 191 ? 6.959 15.779 9.643 1.00 37.78 191 PRO A O 1
ATOM 1520 N N . GLU A 1 192 ? 6.522 17.958 9.284 1.00 32.19 192 GLU A N 1
ATOM 1521 C CA . GLU A 1 192 ? 7.856 18.271 8.786 1.00 32.19 192 GLU A CA 1
ATOM 1522 C C . GLU A 1 192 ? 8.838 17.859 9.887 1.00 32.19 192 GLU A C 1
ATOM 1524 O O . GLU A 1 192 ? 8.618 18.164 11.059 1.00 32.19 192 GLU A O 1
ATOM 1529 N N . THR A 1 193 ? 9.892 17.130 9.518 1.00 33.56 193 THR A N 1
ATOM 1530 C CA . THR A 1 193 ? 10.898 16.514 10.408 1.00 33.56 193 THR A CA 1
ATOM 1531 C C . THR A 1 193 ? 10.609 15.071 10.857 1.00 33.56 193 THR A C 1
ATOM 1533 O O . THR A 1 193 ? 10.327 14.779 12.013 1.00 33.56 193 THR A O 1
ATOM 1536 N N . GLN A 1 194 ? 10.836 14.117 9.951 1.00 28.42 194 GLN A N 1
ATOM 1537 C CA . GLN A 1 194 ? 11.487 12.851 10.316 1.00 28.42 194 GLN A CA 1
ATOM 1538 C C . GLN A 1 194 ? 12.659 12.617 9.364 1.00 28.42 194 GLN A C 1
ATOM 1540 O O . GLN A 1 194 ? 12.576 11.917 8.356 1.00 28.42 194 GLN A O 1
ATOM 1545 N N . THR A 1 195 ? 13.770 13.267 9.694 1.00 32.38 195 THR A N 1
ATOM 1546 C CA . THR A 1 195 ? 15.116 12.909 9.258 1.00 32.38 195 THR A CA 1
ATOM 1547 C C . THR A 1 195 ? 15.304 11.411 9.509 1.00 32.38 195 THR A C 1
ATOM 1549 O O . THR A 1 195 ? 15.283 10.958 10.652 1.00 32.38 195 THR A O 1
ATOM 1552 N N . ARG A 1 196 ? 15.450 10.614 8.444 1.00 31.19 196 ARG A N 1
ATOM 1553 C CA . ARG A 1 196 ? 15.881 9.214 8.578 1.00 31.19 196 ARG A CA 1
ATOM 1554 C C . ARG A 1 196 ? 17.251 9.180 9.272 1.00 31.19 196 ARG A C 1
ATOM 1556 O O . ARG A 1 196 ? 18.080 10.048 8.979 1.00 31.19 196 ARG A O 1
ATOM 1563 N N . PRO A 1 197 ? 17.543 8.184 10.126 1.00 31.12 197 PRO A N 1
ATOM 1564 C CA . PRO A 1 197 ? 18.908 7.970 10.573 1.00 31.12 197 PRO A CA 1
ATOM 1565 C C . PRO A 1 197 ? 19.756 7.635 9.343 1.00 31.12 197 PRO A C 1
ATOM 1567 O O . PRO A 1 197 ? 19.403 6.760 8.547 1.00 31.12 197 PRO A O 1
ATOM 1570 N N . ARG A 1 198 ? 20.859 8.367 9.159 1.00 32.34 198 ARG A N 1
ATOM 1571 C CA . ARG A 1 198 ? 21.895 7.991 8.196 1.00 32.34 198 ARG A CA 1
ATOM 1572 C C . ARG A 1 198 ? 22.453 6.646 8.657 1.00 32.34 198 ARG A C 1
ATOM 1574 O O . ARG A 1 198 ? 23.012 6.563 9.748 1.00 32.34 198 ARG A O 1
ATOM 1581 N N . GLY A 1 199 ? 22.245 5.605 7.855 1.00 33.38 199 GLY A N 1
ATOM 1582 C CA . GLY A 1 199 ? 22.928 4.331 8.046 1.00 33.38 199 GLY A CA 1
ATOM 1583 C C . GLY A 1 199 ? 24.435 4.556 7.953 1.00 33.38 199 GLY A C 1
ATOM 1584 O O . GLY A 1 199 ? 24.890 5.231 7.027 1.00 33.38 199 GLY A O 1
ATOM 1585 N N . ARG A 1 200 ? 25.155 4.057 8.959 1.00 31.97 200 ARG A N 1
ATOM 1586 C CA . ARG A 1 200 ? 26.586 3.770 8.868 1.00 31.97 200 ARG A CA 1
ATOM 1587 C C . ARG A 1 200 ? 26.801 2.555 7.977 1.00 31.97 200 ARG A C 1
ATOM 1589 O O . ARG A 1 200 ? 25.908 1.676 7.996 1.00 31.97 200 ARG A O 1
#

Nearest PDB structures (foldseek):
  8ti9-assembly1_H  TM=6.247E-01  e=2.003E-03  Bacillus cereus B4264
  1fok-assembly1_A  TM=5.203E-01  e=1.066E-03  Planomicrobium okeanokoites
  4rhe-assembly1_B  TM=5.143E-01  e=3.897E+00  Colwellia psychrerythraea 34H
  4eh1-assembly1_A  TM=3.628E-01  e=6.062E+00  Vibrio cholerae O1 biovar El Tor str. N16961

Foldseek 3Di:
DPDPPDPPDDDDPQVVFWDDFDAQDLVLLVVLVVVLVVQDWDPVVLVSCVVVVSLVCVVPPGAPIKGWAAQDDLPPPATQRIWIWHDHPPDIAIEGEHEGGQADEQADPVGHGDPRVVVLLVRLQVSQVSCQVCVVCCCPPVVRPPDHSLHEYEYEYHDPPHDDCDPVNVVSCVVSVYHYYYSVVSNPDDPPDDDDPDDD